Protein AF-0000000087157467 (afdb_homodimer)

Secondary structure (DSSP, 8-state):
---EEEEEEEE--TT-HHHHHHHHHHHHHHHHHH-TTEEEEEEEEESS-TTEEEEEEEESSHHHHHHHHTSHHHHHHHHHTGGGT-EEEEEEEEEP-/---EEEEEEEE--TT-HHHHHHHHHHHHHHHHHH-TTEEEEEEEEESS-TTEEEEEEEESSHHHHHHHHTSHHHHHHHHHTGGGT-EEEEEEEEEP-

pLDDT: mean 98.21, std 1.9, range [83.12, 98.94]

Sequence (194 aa):
MPKLAIIATIDVAPGTRDKVLPLLMAHRTRSLKDEPGTLEFNVLVPRDDAAKLLLHEVYQDEAAFEAHRNAPSIAQFRKESAEFGVKVAGTWCTPAEMPKLAIIATIDVAPGTRDKVLPLLMAHRTRSLKDEPGTLEFNVLVPRDDAAKLLLHEVYQDEAAFEAHRNAPSIAQFRKESAEFGVKVAGTWCTPAE

Structure (mmCIF, N/CA/C/O backbone):
data_AF-0000000087157467-model_v1
#
loop_
_entity.id
_entity.type
_entity.pdbx_description
1 polymer 'ABM domain-containing protein'
#
loop_
_atom_site.group_PDB
_atom_site.id
_atom_site.type_symbol
_atom_site.label_atom_id
_atom_site.label_alt_id
_atom_site.label_comp_id
_atom_site.label_asym_id
_atom_site.label_entity_id
_atom_site.label_seq_id
_atom_site.pdbx_PDB_ins_code
_atom_site.Cartn_x
_atom_site.Cartn_y
_atom_site.Cartn_z
_atom_site.occupancy
_atom_site.B_iso_or_equiv
_atom_site.auth_seq_id
_atom_site.auth_comp_id
_atom_site.auth_asym_id
_atom_site.auth_atom_id
_atom_site.pdbx_PDB_model_num
ATOM 1 N N . MET A 1 1 ? -14.469 5.359 -15.266 1 83.19 1 MET A N 1
ATOM 2 C CA . MET A 1 1 ? -13.008 5.406 -15.32 1 83.19 1 MET A CA 1
ATOM 3 C C . MET A 1 1 ? -12.398 4.512 -14.25 1 83.19 1 MET A C 1
ATOM 5 O O . MET A 1 1 ? -12.992 4.309 -13.188 1 83.19 1 MET A O 1
ATOM 9 N N . PRO A 1 2 ? -11.289 3.904 -14.672 1 94 2 PRO A N 1
ATOM 10 C CA . PRO A 1 2 ? -10.734 2.979 -13.68 1 94 2 PRO A CA 1
ATOM 11 C C . PRO A 1 2 ? -10.227 3.689 -12.43 1 94 2 PRO A C 1
ATOM 13 O O . PRO A 1 2 ? -9.859 4.867 -12.484 1 94 2 PRO A O 1
ATOM 16 N N . LYS A 1 3 ? -10.312 3.053 -11.359 1 98.5 3 LYS A N 1
ATOM 17 C CA . LYS A 1 3 ? -9.758 3.58 -10.117 1 98.5 3 LYS A CA 1
ATOM 18 C C . LYS A 1 3 ? -8.258 3.805 -10.242 1 98.5 3 LYS A C 1
ATOM 20 O O . LYS A 1 3 ? -7.598 3.195 -11.086 1 98.5 3 LYS A O 1
ATOM 25 N N . LEU A 1 4 ? -7.742 4.73 -9.453 1 98.88 4 LEU A N 1
ATOM 26 C CA . LEU A 1 4 ? -6.32 5.008 -9.305 1 98.88 4 LEU A CA 1
ATOM 27 C C . LEU A 1 4 ? -5.844 4.668 -7.895 1 98.88 4 LEU A C 1
ATOM 29 O O . LEU A 1 4 ? -6.473 5.066 -6.91 1 98.88 4 LEU A O 1
ATOM 33 N N . ALA A 1 5 ? -4.84 3.863 -7.805 1 98.88 5 ALA A N 1
ATOM 34 C CA . ALA A 1 5 ? -4.145 3.641 -6.539 1 98.88 5 ALA A CA 1
ATOM 35 C C . ALA A 1 5 ? -2.748 4.254 -6.562 1 98.88 5 ALA A C 1
ATOM 37 O O . ALA A 1 5 ? -2.105 4.309 -7.613 1 98.88 5 ALA A O 1
ATOM 38 N N . ILE A 1 6 ? -2.322 4.715 -5.371 1 98.94 6 ILE A N 1
ATOM 39 C CA . ILE A 1 6 ? -0.979 5.27 -5.234 1 98.94 6 ILE A CA 1
ATOM 40 C C . ILE A 1 6 ? -0.305 4.688 -3.994 1 98.94 6 ILE A C 1
ATOM 42 O O . ILE A 1 6 ? -0.915 4.617 -2.926 1 98.94 6 ILE A O 1
ATOM 46 N N . ILE A 1 7 ? 0.842 4.164 -4.16 1 98.94 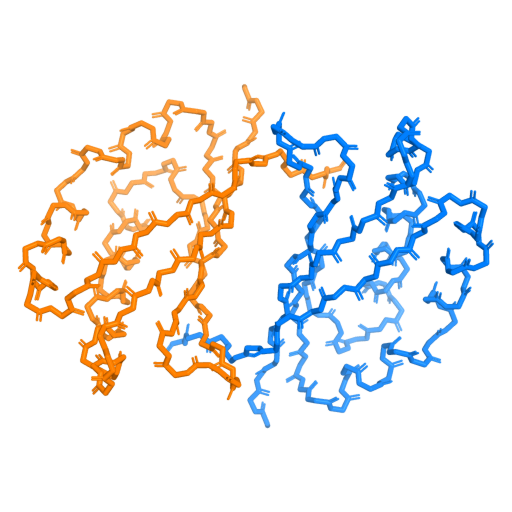7 ILE A N 1
ATOM 47 C CA . ILE A 1 7 ? 1.758 3.957 -3.043 1 98.94 7 ILE A CA 1
ATOM 48 C C . ILE A 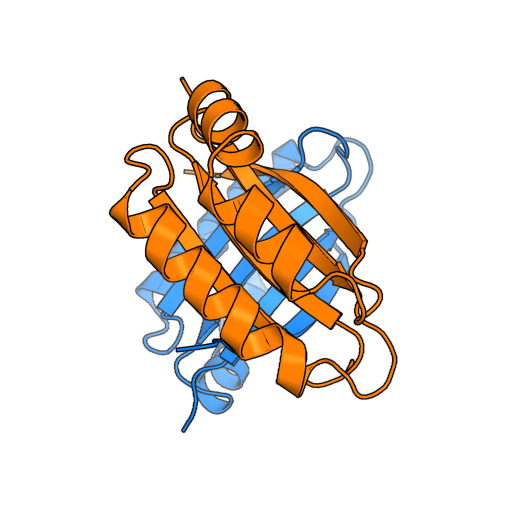1 7 ? 2.729 5.133 -2.947 1 98.94 7 ILE A C 1
ATOM 50 O O . ILE A 1 7 ? 3.506 5.379 -3.871 1 98.94 7 ILE A O 1
ATOM 54 N N . ALA A 1 8 ? 2.678 5.816 -1.844 1 98.88 8 ALA A N 1
ATOM 55 C CA . ALA A 1 8 ? 3.541 6.98 -1.663 1 98.88 8 ALA A CA 1
ATOM 56 C C . ALA A 1 8 ? 4.547 6.746 -0.54 1 98.88 8 ALA A C 1
ATOM 58 O O . ALA A 1 8 ? 4.223 6.125 0.474 1 98.88 8 ALA A O 1
ATOM 59 N N . THR A 1 9 ? 5.703 7.215 -0.79 1 98.81 9 THR A N 1
ATOM 60 C CA . THR A 1 9 ? 6.73 7.324 0.243 1 98.81 9 THR A CA 1
ATOM 61 C C . THR A 1 9 ? 6.895 8.773 0.694 1 98.81 9 THR A C 1
ATOM 63 O O . THR A 1 9 ? 7.062 9.672 -0.134 1 98.81 9 THR A O 1
ATOM 66 N N . ILE A 1 10 ? 6.801 8.961 1.98 1 98.81 10 ILE A N 1
ATOM 67 C CA . ILE A 1 10 ? 7.023 10.25 2.617 1 98.81 10 ILE A CA 1
ATOM 68 C C . ILE A 1 10 ? 8.32 10.211 3.426 1 98.81 10 ILE A C 1
ATOM 70 O O . ILE A 1 10 ? 8.391 9.555 4.465 1 98.81 10 ILE A O 1
ATOM 74 N N . ASP A 1 11 ? 9.281 10.898 2.938 1 98.81 11 ASP A N 1
ATOM 75 C CA . ASP A 1 11 ? 10.516 11.07 3.703 1 98.81 11 ASP A CA 1
ATOM 76 C C . ASP A 1 11 ? 10.391 12.242 4.672 1 98.81 11 ASP A C 1
ATOM 78 O O . ASP A 1 11 ? 9.82 13.281 4.332 1 98.81 11 ASP A O 1
ATOM 82 N N . VAL A 1 12 ? 10.914 12.094 5.812 1 98.75 12 VAL A N 1
ATOM 83 C CA . VAL A 1 12 ? 10.93 13.156 6.809 1 98.75 12 VAL A CA 1
ATOM 84 C C . VAL A 1 12 ? 12.344 13.336 7.355 1 98.75 12 VAL A C 1
ATOM 86 O O . VAL A 1 12 ? 13.18 12.43 7.234 1 98.75 12 VAL A O 1
ATOM 89 N N . ALA A 1 13 ? 12.633 14.445 7.945 1 98.38 13 ALA A N 1
ATOM 90 C CA . ALA A 1 13 ? 13.922 14.68 8.586 1 98.38 13 ALA A CA 1
ATOM 91 C C . ALA A 1 13 ? 14.133 13.742 9.766 1 98.38 13 ALA A C 1
ATOM 93 O O . ALA A 1 13 ? 13.164 13.32 10.414 1 98.38 13 ALA A O 1
ATOM 94 N N . PRO A 1 14 ? 15.453 13.43 9.93 1 96.75 14 PRO A N 1
ATOM 95 C CA . PRO A 1 14 ? 15.727 12.547 11.07 1 96.75 14 PRO A CA 1
ATOM 96 C C . PRO A 1 14 ? 15.109 13.055 12.375 1 96.75 14 PRO A C 1
ATOM 98 O O . PRO A 1 14 ? 15.203 14.242 12.688 1 96.75 14 PRO A O 1
ATOM 101 N N . GLY A 1 15 ? 14.367 12.141 13.023 1 97.62 15 GLY A N 1
ATOM 102 C CA . GLY A 1 15 ? 13.844 12.43 14.344 1 97.62 15 GLY A CA 1
ATOM 103 C C . GLY A 1 15 ? 12.523 13.172 14.32 1 97.62 15 GLY A C 1
ATOM 104 O O . GLY A 1 15 ? 11.984 13.539 15.367 1 97.62 15 GLY A O 1
ATOM 105 N N . THR A 1 16 ? 11.922 13.367 13.172 1 98.31 16 THR A N 1
ATOM 106 C CA . THR A 1 16 ? 10.75 14.227 13.109 1 98.31 16 THR A CA 1
ATOM 107 C C . THR A 1 16 ? 9.5 13.422 12.75 1 98.31 16 THR A C 1
ATOM 109 O O . THR A 1 16 ? 8.391 13.961 12.727 1 98.31 16 THR A O 1
ATOM 112 N N . ARG A 1 17 ? 9.625 12.164 12.578 1 98.44 17 ARG A N 1
ATOM 113 C CA . ARG A 1 17 ? 8.492 11.352 12.133 1 98.44 17 ARG A CA 1
ATOM 114 C C . ARG A 1 17 ? 7.316 11.492 13.094 1 98.44 17 ARG A C 1
ATOM 116 O O . ARG A 1 17 ? 6.168 11.633 12.664 1 98.44 17 ARG A O 1
ATOM 123 N N . ASP A 1 18 ? 7.59 11.484 14.367 1 97.94 18 ASP A N 1
ATOM 124 C CA . ASP A 1 18 ? 6.543 11.516 15.383 1 97.94 18 ASP A CA 1
ATOM 125 C C . ASP A 1 18 ? 5.797 12.852 15.359 1 97.94 18 ASP A C 1
ATOM 127 O O . ASP A 1 18 ? 4.672 12.945 15.852 1 97.94 18 ASP A O 1
ATOM 131 N N . LYS A 1 19 ? 6.418 13.852 14.867 1 98.5 19 LYS A N 1
ATOM 132 C CA . LYS A 1 19 ? 5.781 15.156 14.734 1 98.5 19 LYS A CA 1
ATOM 133 C C . LYS A 1 19 ? 4.953 15.227 13.453 1 98.5 19 LYS A C 1
ATOM 135 O O . LYS A 1 19 ? 3.93 15.914 13.406 1 98.5 19 LYS A O 1
ATOM 140 N N . VAL A 1 20 ? 5.379 14.508 12.484 1 98.81 20 VAL A N 1
ATOM 141 C CA . VAL A 1 20 ? 4.73 14.562 11.18 1 98.81 20 VAL A CA 1
ATOM 142 C C . VAL A 1 20 ? 3.508 13.648 11.164 1 98.81 20 VAL A C 1
ATOM 144 O O . VAL A 1 20 ? 2.492 13.969 10.539 1 98.81 20 VAL A O 1
ATOM 147 N N . LEU A 1 21 ? 3.549 12.57 11.867 1 98.81 21 LEU A N 1
ATOM 148 C CA . LEU A 1 21 ? 2.516 11.547 11.812 1 98.81 21 LEU A CA 1
ATOM 149 C C . LEU A 1 21 ? 1.153 12.125 12.18 1 98.81 21 LEU A C 1
ATOM 151 O O . LEU A 1 21 ? 0.181 11.945 11.438 1 98.81 21 LEU A O 1
ATOM 155 N N . PRO A 1 22 ? 1.011 12.898 13.289 1 98.81 22 PRO A N 1
ATOM 156 C CA . PRO A 1 22 ? -0.313 13.438 13.609 1 98.81 22 PRO A CA 1
ATOM 157 C C . PRO A 1 22 ? -0.816 14.43 12.562 1 98.81 22 PRO A C 1
ATOM 159 O O . PRO A 1 22 ? -2.025 14.531 12.336 1 98.81 22 PRO A O 1
ATOM 162 N N . LEU A 1 23 ? 0.08 15.148 11.914 1 98.88 23 LEU A N 1
ATOM 163 C CA . LEU A 1 23 ? -0.303 16.062 10.852 1 98.88 23 LEU A CA 1
ATOM 164 C C . LEU A 1 23 ? -0.837 15.305 9.641 1 98.88 23 LEU A C 1
ATOM 166 O O . LEU A 1 23 ? -1.834 15.711 9.039 1 98.88 23 LEU A O 1
ATOM 170 N N . LEU A 1 24 ? -0.166 14.242 9.359 1 98.88 24 LEU A N 1
ATOM 171 C CA . LEU A 1 24 ? -0.572 13.398 8.25 1 98.88 24 LEU A CA 1
ATOM 172 C C . LEU A 1 24 ? -1.918 12.734 8.531 1 98.88 24 LEU A C 1
ATOM 174 O O . LEU A 1 24 ? -2.768 12.648 7.641 1 98.88 24 LEU A O 1
ATOM 178 N N . MET A 1 25 ? -2.082 12.32 9.75 1 98.88 25 MET A N 1
ATOM 179 C CA . MET A 1 25 ? -3.348 11.711 10.141 1 98.88 25 MET A CA 1
ATOM 180 C C . MET A 1 25 ? -4.492 12.711 10.055 1 98.88 25 MET A C 1
ATOM 182 O O . MET A 1 25 ? -5.609 12.359 9.68 1 98.88 25 MET A O 1
ATOM 186 N N . ALA A 1 26 ? -4.273 13.93 10.414 1 98.88 26 ALA A N 1
ATOM 187 C CA . ALA A 1 26 ? -5.273 14.977 10.258 1 98.88 26 ALA A CA 1
ATOM 188 C C . ALA A 1 26 ? -5.602 15.219 8.789 1 98.88 26 ALA A C 1
ATOM 190 O O . ALA A 1 26 ? -6.766 15.375 8.422 1 98.88 26 ALA A O 1
ATOM 191 N N . HIS A 1 27 ? -4.594 15.203 7.953 1 98.81 27 HIS A N 1
ATOM 192 C CA . HIS A 1 27 ? -4.773 15.336 6.512 1 98.81 27 HIS A CA 1
ATOM 193 C C . HIS A 1 27 ? -5.613 14.188 5.953 1 98.81 27 HIS A C 1
ATOM 195 O O . HIS A 1 27 ? -6.523 14.414 5.156 1 98.81 27 HIS A O 1
ATOM 201 N N . ARG A 1 28 ? -5.281 13.008 6.371 1 98.81 28 ARG A N 1
ATOM 202 C CA . ARG A 1 28 ? -6.078 11.844 6 1 98.81 28 ARG A CA 1
ATOM 203 C C . ARG A 1 28 ? -7.551 12.055 6.348 1 98.81 28 ARG A C 1
ATOM 205 O O . ARG A 1 28 ? -8.43 11.836 5.512 1 98.81 28 ARG A O 1
ATOM 212 N N . THR A 1 29 ? -7.77 12.43 7.578 1 98.81 29 THR A N 1
ATOM 213 C CA . THR A 1 29 ? -9.133 12.602 8.078 1 98.81 29 THR A CA 1
ATOM 214 C C . THR A 1 29 ? -9.883 13.633 7.238 1 98.81 29 THR A C 1
ATOM 216 O O . THR A 1 29 ? -11.008 13.383 6.793 1 98.81 29 THR A O 1
ATOM 219 N N . ARG A 1 30 ? -9.289 14.75 6.957 1 98.81 30 ARG A N 1
ATOM 220 C CA . ARG A 1 30 ? -9.914 15.789 6.145 1 98.81 30 ARG A CA 1
ATOM 221 C C . ARG A 1 30 ? -10.172 15.289 4.727 1 98.81 30 ARG A C 1
ATOM 223 O O . ARG A 1 30 ? -11.242 15.547 4.16 1 98.81 30 ARG A O 1
ATOM 230 N N . SER A 1 31 ? -9.195 14.641 4.125 1 98.81 31 SER A N 1
ATOM 231 C CA . SER A 1 31 ? -9.297 14.164 2.75 1 98.81 31 SER A CA 1
ATOM 232 C C . SER A 1 31 ? -10.461 13.188 2.59 1 98.81 31 SER A C 1
ATOM 234 O O . SER A 1 31 ? -11.266 13.32 1.668 1 98.81 31 SER A O 1
ATOM 236 N N . LEU A 1 32 ? -10.586 12.266 3.533 1 98.62 32 LEU A N 1
ATOM 237 C CA . LEU A 1 32 ? -11.648 11.266 3.457 1 98.62 32 LEU A CA 1
ATOM 238 C C . LEU A 1 32 ? -13.016 11.906 3.701 1 98.62 32 LEU A C 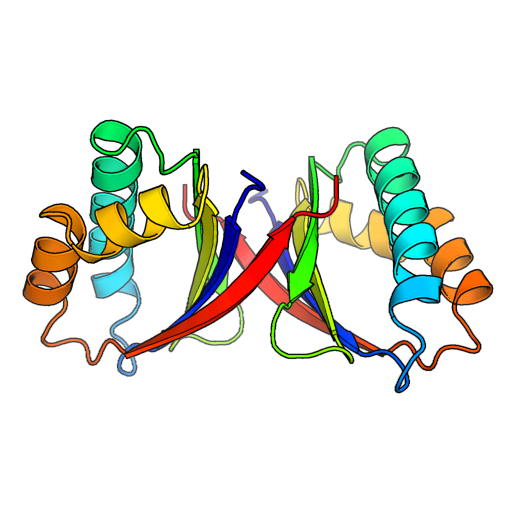1
ATOM 240 O O . LEU A 1 32 ? -14.016 11.484 3.125 1 98.62 32 LEU A O 1
ATOM 244 N N . LYS A 1 33 ? -13.023 12.898 4.512 1 98.56 33 LYS A N 1
ATOM 245 C CA . LYS A 1 33 ? -14.273 13.57 4.867 1 98.56 33 LYS A CA 1
ATOM 246 C C . LYS A 1 33 ? -14.734 14.508 3.756 1 98.56 33 LYS A C 1
ATOM 248 O O . LYS A 1 33 ? -15.914 14.531 3.4 1 98.56 33 LYS A O 1
ATOM 253 N N . ASP A 1 34 ? -13.859 15.211 3.164 1 98.44 34 ASP A N 1
ATOM 254 C CA . ASP A 1 34 ? -14.234 16.375 2.354 1 98.44 34 ASP A CA 1
ATOM 255 C C . ASP A 1 34 ? -14.07 16.078 0.865 1 98.44 34 ASP A C 1
ATOM 257 O O . ASP A 1 34 ? -14.539 16.844 0.02 1 98.44 34 ASP A O 1
ATOM 261 N N . GLU A 1 35 ? -13.422 14.961 0.537 1 98.62 35 GLU A N 1
ATOM 262 C CA . GLU A 1 35 ? -13.148 14.609 -0.854 1 98.62 35 GLU A CA 1
ATOM 263 C C . GLU A 1 35 ? -13.82 13.289 -1.229 1 98.62 35 GLU A C 1
ATOM 265 O O . GLU A 1 35 ? -13.242 12.219 -1.04 1 98.62 35 GLU A O 1
ATOM 270 N N . PRO A 1 36 ? -14.938 13.367 -1.893 1 97.88 36 PRO A N 1
ATOM 271 C CA . PRO A 1 36 ? -15.703 12.148 -2.16 1 97.88 36 PRO A CA 1
ATOM 272 C C . PRO A 1 36 ? -14.945 11.164 -3.053 1 97.88 36 PRO A C 1
ATOM 274 O O . PRO A 1 36 ? -15.188 9.953 -2.988 1 97.88 36 PRO A O 1
ATOM 277 N N . GLY A 1 37 ? -14.016 11.68 -3.877 1 98.5 37 GLY A N 1
ATOM 278 C CA . GLY A 1 37 ? -13.266 10.82 -4.777 1 98.5 37 GLY A CA 1
ATOM 279 C C . GLY A 1 37 ? -12.086 10.141 -4.113 1 98.5 37 GLY A C 1
ATOM 280 O O . GLY A 1 37 ? -11.422 9.305 -4.723 1 98.5 37 GLY A O 1
ATOM 281 N N . THR A 1 38 ? -11.711 10.547 -2.902 1 98.81 38 THR A N 1
ATOM 282 C CA . THR A 1 38 ? -10.727 9.836 -2.094 1 98.81 38 THR A CA 1
ATOM 283 C C . THR A 1 38 ? -11.375 8.656 -1.378 1 98.81 38 THR A C 1
ATOM 285 O O . THR A 1 38 ? -12.102 8.836 -0.402 1 98.81 38 THR A O 1
ATOM 288 N N . LEU A 1 39 ? -11.102 7.48 -1.795 1 98.69 39 LEU A N 1
ATOM 289 C CA . LEU A 1 39 ? -11.812 6.293 -1.341 1 98.69 39 LEU A CA 1
ATOM 290 C C . LEU A 1 39 ? -11.078 5.633 -0.177 1 98.69 39 LEU A C 1
ATOM 292 O O . LEU A 1 39 ? -11.719 5.137 0.758 1 98.69 39 LEU A O 1
ATOM 296 N N . GLU A 1 40 ? -9.797 5.578 -0.284 1 98.75 40 GLU A N 1
ATOM 297 C CA . GLU A 1 40 ? -8.945 5.031 0.767 1 98.75 40 GLU A CA 1
ATOM 298 C C . GLU A 1 40 ? -7.711 5.902 0.986 1 98.75 40 GLU A C 1
ATOM 300 O O . GLU A 1 40 ? -7.18 6.484 0.039 1 98.75 40 GLU A O 1
ATOM 305 N N . PHE A 1 41 ? -7.301 5.961 2.156 1 98.88 41 PHE A N 1
ATOM 306 C CA . PHE A 1 41 ? -6.113 6.691 2.582 1 98.88 41 PHE A CA 1
ATOM 307 C C . PHE A 1 41 ? -5.492 6.043 3.812 1 98.88 41 PHE A C 1
ATOM 309 O O . PHE A 1 41 ? -5.801 6.422 4.945 1 98.88 41 PHE A O 1
ATOM 316 N N . ASN A 1 42 ? -4.629 5.082 3.621 1 98.88 42 ASN A N 1
ATOM 317 C CA . ASN A 1 42 ? -4.008 4.32 4.699 1 98.88 42 ASN A CA 1
ATOM 318 C C . ASN A 1 42 ? -2.604 4.832 5.008 1 98.88 42 ASN A C 1
ATOM 320 O O . ASN A 1 42 ? -1.756 4.906 4.117 1 98.88 42 ASN A O 1
ATOM 324 N N . VAL A 1 43 ? -2.408 5.23 6.23 1 98.94 43 VAL A N 1
ATOM 325 C CA . VAL A 1 43 ? -1.097 5.668 6.699 1 98.94 43 VAL A CA 1
ATOM 326 C C . VAL A 1 43 ? -0.377 4.504 7.375 1 98.94 43 VAL A C 1
ATOM 328 O O . VAL A 1 43 ? -0.933 3.855 8.266 1 98.94 43 VAL A O 1
ATOM 331 N N . LEU A 1 44 ? 0.841 4.234 6.898 1 98.94 44 LEU A N 1
ATOM 332 C CA . LEU A 1 44 ? 1.646 3.109 7.363 1 98.94 44 LEU A CA 1
ATOM 333 C C . LEU A 1 44 ? 2.975 3.59 7.934 1 98.94 44 LEU A C 1
ATOM 335 O O . LEU A 1 44 ? 3.645 4.434 7.332 1 98.94 44 LEU A O 1
ATOM 339 N N . VAL A 1 45 ? 3.355 3.047 9.078 1 98.81 45 VAL A N 1
ATOM 340 C CA . VAL A 1 45 ? 4.59 3.414 9.766 1 98.81 45 VAL A CA 1
ATOM 341 C C . VAL A 1 45 ? 5.621 2.299 9.609 1 98.81 45 VAL A C 1
ATOM 343 O O . VAL A 1 45 ? 5.539 1.272 10.289 1 98.81 45 VAL A O 1
ATOM 346 N N . PRO A 1 46 ? 6.672 2.514 8.727 1 98.81 46 PRO A N 1
ATOM 347 C CA . PRO A 1 46 ? 7.715 1.49 8.594 1 98.81 46 PRO A CA 1
ATOM 348 C C . PRO A 1 46 ? 8.43 1.196 9.914 1 98.81 46 PRO A C 1
ATOM 350 O O . PRO A 1 46 ? 8.797 2.123 10.641 1 98.81 46 PRO A O 1
ATOM 353 N N . ARG A 1 47 ? 8.617 -0.071 10.133 1 98.19 47 ARG A N 1
ATOM 354 C CA . ARG A 1 47 ? 9.188 -0.479 11.414 1 98.19 47 ARG A CA 1
ATOM 355 C C . ARG A 1 47 ? 10.703 -0.36 11.398 1 98.19 47 ARG A C 1
ATOM 357 O O . ARG A 1 47 ? 11.328 -0.162 12.445 1 98.19 47 ARG A O 1
ATOM 364 N N . ASP A 1 48 ? 11.289 -0.367 10.195 1 97.31 48 ASP A N 1
ATOM 365 C CA . ASP A 1 48 ? 12.75 -0.463 10.141 1 97.31 48 ASP A CA 1
ATOM 366 C C . ASP A 1 48 ? 13.359 0.812 9.57 1 97.31 48 ASP A C 1
ATOM 368 O O . ASP A 1 48 ? 14.539 0.832 9.211 1 97.31 48 ASP A O 1
ATOM 372 N N . ASP A 1 49 ? 12.594 1.82 9.297 1 97.69 49 ASP A N 1
ATOM 373 C CA . ASP A 1 49 ? 13.078 3.096 8.773 1 97.69 49 ASP A CA 1
ATOM 374 C C . ASP A 1 49 ? 12.352 4.27 9.43 1 97.69 49 ASP A C 1
ATOM 376 O O . ASP A 1 49 ? 11.203 4.566 9.086 1 97.69 49 ASP A O 1
ATOM 380 N N . ALA A 1 50 ? 12.984 4.949 10.25 1 97.31 50 ALA A N 1
ATOM 381 C CA . ALA A 1 50 ? 12.375 5.996 11.062 1 97.31 50 ALA A CA 1
ATOM 382 C C . ALA A 1 50 ? 12.273 7.305 10.289 1 97.31 50 ALA A C 1
ATOM 384 O O . ALA A 1 50 ? 11.688 8.281 10.781 1 97.31 50 ALA A O 1
ATOM 385 N N . ALA A 1 51 ? 12.805 7.301 9.094 1 98.12 51 ALA A N 1
ATOM 386 C CA . ALA A 1 51 ? 12.789 8.531 8.305 1 98.12 51 ALA A CA 1
ATOM 387 C C . ALA A 1 51 ? 11.695 8.492 7.242 1 98.12 51 ALA A C 1
ATOM 389 O O . ALA A 1 51 ? 11.68 9.32 6.328 1 98.12 51 ALA A O 1
ATOM 390 N N . LYS A 1 52 ? 10.789 7.504 7.402 1 98.69 52 LYS A N 1
ATOM 391 C CA . LYS A 1 52 ? 9.789 7.352 6.348 1 98.69 52 LYS A CA 1
ATOM 392 C C . LYS A 1 52 ? 8.398 7.105 6.93 1 98.69 52 LYS A C 1
ATOM 394 O O . LYS A 1 52 ? 8.273 6.539 8.016 1 98.69 52 LYS A O 1
ATOM 399 N N . LEU A 1 53 ? 7.395 7.527 6.273 1 98.88 53 LEU A N 1
ATOM 400 C CA . LEU A 1 53 ? 6.016 7.051 6.281 1 98.88 53 LEU A CA 1
ATOM 401 C C . LEU A 1 53 ? 5.602 6.562 4.895 1 98.88 53 LEU A C 1
ATOM 403 O O . LEU A 1 53 ? 6.199 6.953 3.891 1 98.88 53 LEU A O 1
ATOM 407 N N . LEU A 1 54 ? 4.656 5.684 4.852 1 98.94 54 LEU A N 1
ATOM 408 C CA . LEU A 1 54 ? 4.102 5.219 3.584 1 98.94 54 LEU A CA 1
ATOM 409 C C . LEU A 1 54 ? 2.59 5.434 3.541 1 98.94 54 LEU A C 1
ATOM 411 O O . LEU A 1 54 ? 1.931 5.438 4.582 1 98.94 54 LEU A O 1
ATOM 415 N N . LEU A 1 55 ? 2.117 5.602 2.324 1 98.94 55 LEU A N 1
ATOM 416 C CA . LEU A 1 55 ? 0.681 5.707 2.094 1 98.94 55 LEU A CA 1
ATOM 417 C C . LEU A 1 55 ? 0.224 4.691 1.051 1 98.94 55 LEU A C 1
ATOM 419 O O . LEU A 1 55 ? 0.907 4.477 0.046 1 98.94 55 LEU A O 1
ATOM 423 N N . HIS A 1 56 ? -0.872 4.055 1.31 1 98.94 56 HIS A N 1
ATOM 424 C CA . HIS A 1 56 ? -1.717 3.42 0.306 1 98.94 56 HIS A CA 1
ATOM 425 C C . HIS A 1 56 ? -3.008 4.203 0.096 1 98.94 56 HIS A C 1
ATOM 427 O O . HIS A 1 56 ? -3.838 4.297 1.003 1 98.94 56 HIS A O 1
ATOM 433 N N . GLU A 1 57 ? -3.135 4.75 -1.096 1 98.94 57 GLU A N 1
ATOM 434 C CA . GLU A 1 57 ? -4.27 5.605 -1.431 1 98.94 57 GLU A CA 1
ATOM 435 C C . GLU A 1 57 ? -5.039 5.055 -2.629 1 98.94 57 GLU A C 1
ATOM 437 O O . GLU A 1 57 ? -4.441 4.52 -3.564 1 98.94 57 GLU A O 1
ATOM 442 N N . VAL A 1 58 ? -6.379 5.219 -2.588 1 98.88 58 VAL A N 1
ATOM 443 C CA . VAL A 1 58 ? -7.219 4.867 -3.732 1 98.88 58 VAL A CA 1
ATOM 444 C C . VAL A 1 58 ? -8.18 6.012 -4.035 1 98.88 58 VAL A C 1
ATOM 446 O O . VAL A 1 58 ? -8.836 6.539 -3.133 1 98.88 58 VAL A O 1
ATOM 449 N N . TYR A 1 59 ? -8.219 6.328 -5.266 1 98.88 59 TYR A N 1
ATOM 450 C CA . TYR A 1 59 ? -9.094 7.379 -5.777 1 98.88 59 TYR A CA 1
ATOM 451 C C . TYR A 1 59 ? -10.078 6.816 -6.797 1 98.88 59 TYR A C 1
ATOM 453 O O . TYR A 1 59 ? -9.773 5.844 -7.492 1 98.88 59 TYR A O 1
ATOM 461 N N . GLN A 1 60 ? -11.172 7.473 -6.891 1 98.69 60 GLN A N 1
ATOM 462 C CA . GLN A 1 60 ? -12.227 7.062 -7.816 1 98.69 60 GLN A CA 1
ATOM 463 C C . GLN A 1 60 ? -11.711 7.027 -9.25 1 98.69 60 GLN A C 1
ATOM 465 O O . GLN A 1 60 ? -12.117 6.172 -10.039 1 98.69 60 GLN A O 1
ATOM 470 N N . ASP A 1 61 ? -10.992 7.988 -9.594 1 98.44 61 ASP A N 1
ATOM 471 C CA . ASP A 1 61 ? -10.367 8.102 -10.906 1 98.44 61 ASP A CA 1
ATOM 472 C C . ASP A 1 61 ? -9.281 9.172 -10.898 1 98.44 61 ASP A C 1
ATOM 474 O O . ASP A 1 61 ? -8.93 9.711 -9.852 1 98.44 61 ASP A O 1
ATOM 478 N N . GLU A 1 62 ? -8.664 9.43 -12.047 1 97.81 62 GLU A N 1
ATOM 479 C CA . GLU A 1 62 ? -7.574 10.398 -12.156 1 97.81 62 GLU A CA 1
ATOM 480 C C . GLU A 1 62 ? -8.062 11.805 -11.82 1 97.81 62 GLU A C 1
ATOM 482 O O . GLU A 1 62 ? -7.316 12.609 -11.258 1 97.81 62 GLU A O 1
ATOM 487 N N . ALA A 1 63 ? -9.266 12.125 -12.18 1 98.19 63 ALA A N 1
ATOM 488 C CA . ALA A 1 63 ? -9.828 13.445 -11.875 1 98.19 63 ALA A CA 1
ATOM 489 C C . ALA A 1 63 ? -9.953 13.656 -10.367 1 98.19 63 ALA A C 1
ATOM 491 O O . ALA A 1 63 ? -9.711 14.75 -9.867 1 98.19 63 ALA A O 1
ATOM 492 N N . ALA A 1 64 ? -10.336 12.617 -9.695 1 98.69 64 ALA A N 1
ATOM 493 C CA . ALA A 1 64 ? -10.438 12.688 -8.242 1 98.69 64 ALA A CA 1
ATOM 494 C C . ALA A 1 64 ? -9.07 12.969 -7.613 1 98.69 64 ALA A C 1
ATOM 496 O O . ALA A 1 64 ? -8.969 13.727 -6.648 1 98.69 64 ALA A O 1
ATOM 497 N N . PHE A 1 65 ? -8.07 12.367 -8.141 1 98.56 65 PHE A N 1
ATOM 498 C CA . PHE A 1 65 ? -6.73 12.617 -7.617 1 98.56 65 PHE A CA 1
ATOM 499 C C . PHE A 1 65 ? -6.293 14.047 -7.914 1 98.56 65 PHE A C 1
ATOM 501 O O . PHE A 1 65 ? -5.664 14.695 -7.074 1 98.56 65 PHE A O 1
ATOM 508 N N . GLU A 1 66 ? -6.574 14.508 -9.07 1 98.06 66 GLU A N 1
ATOM 509 C CA . GLU A 1 66 ? -6.277 15.898 -9.391 1 98.06 66 GLU A CA 1
ATOM 510 C C . GLU A 1 66 ? -6.953 16.844 -8.398 1 98.06 66 GLU A C 1
ATOM 512 O O . GLU A 1 66 ? -6.34 17.812 -7.934 1 98.06 66 GLU A O 1
ATOM 517 N N . ALA A 1 67 ? -8.164 16.578 -8.094 1 98.38 67 ALA A N 1
ATOM 518 C CA . ALA A 1 67 ? -8.875 17.375 -7.09 1 98.38 67 ALA A CA 1
ATOM 519 C C . ALA A 1 67 ? -8.164 17.312 -5.742 1 98.38 67 ALA A C 1
ATOM 521 O O . ALA A 1 67 ? -8.016 18.328 -5.062 1 98.38 67 ALA A O 1
ATOM 522 N N . HIS A 1 68 ? -7.738 16.125 -5.363 1 98.69 68 HIS A N 1
ATOM 523 C CA . HIS A 1 68 ? -7.023 15.922 -4.109 1 98.69 68 HIS A CA 1
ATOM 524 C C . HIS A 1 68 ? -5.75 16.766 -4.055 1 98.69 68 HIS A C 1
ATOM 526 O O . HIS A 1 68 ? -5.48 17.422 -3.049 1 98.69 68 HIS A O 1
ATOM 532 N N . ARG A 1 69 ? -4.996 16.781 -5.094 1 97.31 69 ARG A N 1
ATOM 533 C CA . ARG A 1 69 ? -3.707 17.469 -5.141 1 97.31 69 ARG A CA 1
ATOM 534 C C . ARG A 1 69 ? -3.883 18.984 -5.016 1 97.31 69 ARG A C 1
ATOM 536 O O . ARG A 1 69 ? -2.924 19.703 -4.73 1 97.31 69 ARG A O 1
ATOM 543 N N . ASN A 1 70 ? -5.125 19.391 -5.246 1 97.56 70 ASN A N 1
ATOM 544 C CA . ASN A 1 70 ? -5.402 20.828 -5.223 1 97.56 70 ASN A CA 1
ATOM 545 C C . ASN A 1 70 ? -6.336 21.203 -4.074 1 97.56 70 ASN A C 1
ATOM 547 O O . ASN A 1 70 ? -6.809 22.328 -3.994 1 97.56 70 ASN A O 1
ATOM 551 N N . ALA A 1 71 ? -6.605 20.359 -3.268 1 98.38 71 ALA A N 1
ATOM 552 C CA . ALA A 1 71 ? -7.562 20.562 -2.182 1 98.38 71 ALA A CA 1
ATOM 553 C C . ALA A 1 71 ? -6.926 21.344 -1.035 1 98.38 71 ALA A C 1
ATOM 555 O O . ALA A 1 71 ? -5.699 21.344 -0.881 1 98.38 71 ALA A O 1
ATOM 556 N N . PRO A 1 72 ? -7.734 21.969 -0.195 1 98.19 72 PRO A N 1
ATOM 557 C CA . PRO A 1 72 ? -7.211 22.734 0.942 1 98.19 72 PRO A CA 1
ATOM 558 C C . PRO A 1 72 ? -6.441 21.859 1.934 1 98.19 72 PRO A C 1
ATOM 560 O O . PRO A 1 72 ? -5.473 22.312 2.541 1 98.19 72 PRO A O 1
ATOM 563 N N . SER A 1 73 ? -6.824 20.625 2.059 1 98.62 73 SER A N 1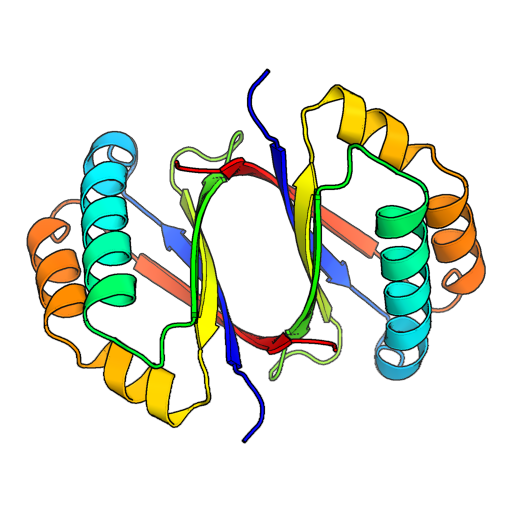
ATOM 564 C CA . SER A 1 73 ? -6.227 19.766 3.084 1 98.62 73 SER A CA 1
ATOM 565 C C . SER A 1 73 ? -4.746 19.531 2.809 1 98.62 73 SER A C 1
ATOM 567 O O . SER A 1 73 ? -3.926 19.562 3.729 1 98.62 73 SER A O 1
ATOM 569 N N . ILE A 1 74 ? -4.398 19.266 1.595 1 98.56 74 ILE A N 1
ATOM 570 C CA . ILE A 1 74 ? -2.994 19 1.309 1 98.56 74 ILE A CA 1
ATOM 571 C C . ILE A 1 74 ? -2.182 20.281 1.458 1 98.56 74 ILE A C 1
ATOM 573 O O . ILE A 1 74 ? -1.032 20.25 1.905 1 98.56 74 ILE A O 1
ATOM 577 N N . ALA A 1 75 ? -2.725 21.375 1.069 1 98.31 75 ALA A N 1
ATOM 578 C CA . ALA A 1 75 ? -2.059 22.656 1.293 1 98.31 75 ALA A CA 1
ATOM 579 C C . ALA A 1 75 ? -1.798 22.891 2.779 1 98.31 75 ALA A C 1
ATOM 581 O O . ALA A 1 75 ? -0.711 23.328 3.164 1 98.31 75 ALA A O 1
ATOM 582 N N . GLN A 1 76 ? -2.768 22.609 3.574 1 98.62 76 GLN A N 1
ATOM 583 C CA . GLN A 1 76 ? -2.627 22.734 5.02 1 98.62 76 GLN A CA 1
ATOM 584 C C . GLN A 1 76 ? -1.546 21.797 5.555 1 98.62 76 GLN A C 1
ATOM 586 O O . GLN A 1 76 ? -0.721 22.188 6.379 1 98.62 76 GLN A O 1
ATOM 591 N N . PHE A 1 77 ? -1.492 20.578 5.121 1 98.88 77 PHE A N 1
ATOM 592 C CA . PHE A 1 77 ? -0.481 19.609 5.539 1 98.88 77 PHE A CA 1
ATOM 593 C C . PHE A 1 77 ? 0.917 20.109 5.191 1 98.88 77 PHE A C 1
ATOM 595 O O . PHE A 1 77 ? 1.834 20.016 6.012 1 98.88 77 PHE A O 1
ATOM 602 N N . ARG A 1 78 ? 1.014 20.578 3.93 1 98.38 78 ARG A N 1
ATOM 603 C CA . ARG A 1 78 ? 2.305 21.109 3.492 1 98.38 78 ARG A CA 1
ATOM 604 C C . ARG A 1 78 ? 2.764 22.25 4.383 1 98.38 78 ARG A C 1
ATOM 606 O O . ARG A 1 78 ? 3.93 22.312 4.777 1 98.38 78 ARG A O 1
ATOM 613 N N . LYS A 1 79 ? 1.873 23.109 4.715 1 98.62 79 LYS A N 1
ATOM 614 C CA . LYS A 1 79 ? 2.193 24.234 5.578 1 98.62 79 LYS A CA 1
ATOM 615 C C . LYS A 1 79 ? 2.588 23.781 6.977 1 98.62 79 LYS A C 1
ATOM 617 O O . LYS A 1 79 ? 3.611 24.203 7.516 1 98.62 79 LYS A O 1
ATOM 622 N N . GLU A 1 80 ? 1.831 22.906 7.566 1 98.62 80 GLU A N 1
ATOM 623 C CA . GLU A 1 80 ? 2.033 22.438 8.93 1 98.62 80 GLU A CA 1
ATOM 624 C C . GLU A 1 80 ? 3.324 21.641 9.047 1 98.62 80 GLU A C 1
ATOM 626 O O . GLU A 1 80 ? 3.963 21.625 10.102 1 98.62 80 GLU A O 1
ATOM 631 N N . SER A 1 81 ? 3.719 21.016 7.953 1 98.69 81 SER A N 1
ATOM 632 C CA . SER A 1 81 ? 4.859 20.109 8.016 1 98.69 81 SER A CA 1
ATOM 633 C C . SER A 1 81 ? 6.105 20.734 7.402 1 98.69 81 SER A C 1
ATOM 635 O O . SER A 1 81 ? 7.129 20.062 7.25 1 98.69 81 SER A O 1
ATOM 637 N N . ALA A 1 82 ? 6.086 21.969 7.074 1 98 82 ALA A N 1
ATOM 638 C CA . ALA A 1 82 ? 7.098 22.641 6.273 1 98 82 ALA A CA 1
ATOM 639 C C . ALA A 1 82 ? 8.477 22.562 6.926 1 98 82 ALA A C 1
ATOM 641 O O . ALA A 1 82 ? 9.492 22.5 6.238 1 98 82 ALA A O 1
ATOM 642 N N . GLU A 1 83 ? 8.594 22.438 8.156 1 98.06 83 GLU A N 1
ATOM 643 C CA . GLU A 1 83 ? 9.883 22.484 8.852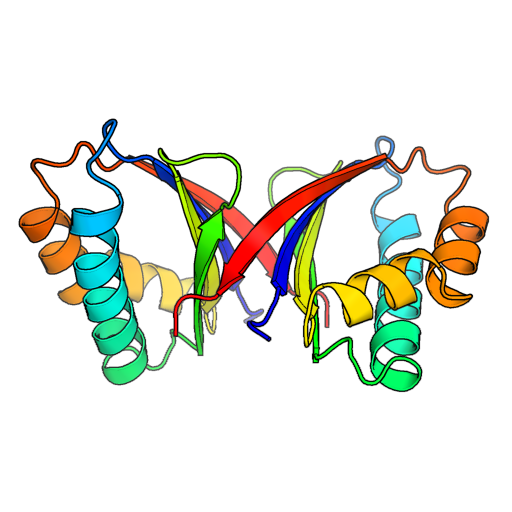 1 98.06 83 GLU A CA 1
ATOM 644 C C . GLU A 1 83 ? 10.453 21.094 9.047 1 98.06 83 GLU A C 1
ATOM 646 O O . GLU A 1 83 ? 11.57 20.938 9.547 1 98.06 83 GLU A O 1
ATOM 651 N N . PHE A 1 84 ? 9.727 20.078 8.602 1 98.62 84 PHE A N 1
ATOM 652 C CA . PHE A 1 84 ? 10.125 18.734 8.953 1 98.62 84 PHE A CA 1
ATOM 653 C C . PHE A 1 84 ? 10.75 18.016 7.762 1 98.62 84 PHE A C 1
ATOM 655 O O . PHE A 1 84 ? 10.898 16.797 7.773 1 98.62 84 PHE A O 1
ATOM 662 N N . GLY A 1 85 ? 11.008 18.75 6.672 1 97.88 85 GLY A N 1
ATOM 663 C CA . GLY A 1 85 ? 11.75 18.188 5.559 1 97.88 85 GLY A CA 1
ATOM 664 C C . GLY A 1 85 ? 10.969 17.141 4.793 1 97.88 85 GLY A C 1
ATOM 665 O O . GLY A 1 85 ? 11.547 16.156 4.324 1 97.88 85 GLY A O 1
ATOM 666 N N . VAL A 1 86 ? 9.719 17.328 4.66 1 98.5 86 VAL A N 1
ATOM 667 C CA . VAL A 1 86 ? 8.844 16.344 4.039 1 98.5 86 VAL A CA 1
ATOM 668 C C . VAL A 1 86 ? 9.07 16.328 2.527 1 98.5 86 VAL A C 1
ATOM 670 O O . VAL A 1 86 ? 9.047 17.375 1.876 1 98.5 86 VAL A O 1
ATOM 673 N N . LYS A 1 87 ? 9.375 15.172 2.033 1 98.44 87 LYS A N 1
ATOM 674 C CA . LYS A 1 87 ? 9.422 14.883 0.604 1 98.44 87 LYS A CA 1
ATOM 675 C C . LYS A 1 87 ? 8.539 13.688 0.258 1 98.44 87 LYS A C 1
ATOM 677 O O . LYS A 1 87 ? 8.5 12.703 0.999 1 98.44 87 LYS A O 1
ATOM 682 N N . VAL A 1 88 ? 7.824 13.789 -0.836 1 98.31 88 VAL A N 1
ATOM 683 C CA . VAL A 1 88 ? 6.863 12.758 -1.189 1 98.31 88 VAL A CA 1
ATOM 684 C C . VAL A 1 88 ? 7.172 12.219 -2.584 1 98.31 88 VAL A C 1
ATOM 686 O O . VAL A 1 88 ? 7.453 12.984 -3.506 1 98.31 88 VAL A O 1
ATOM 689 N N . ALA A 1 89 ? 7.172 10.992 -2.732 1 98.19 89 ALA A N 1
ATOM 690 C CA . ALA A 1 89 ? 7.246 10.305 -4.016 1 98.19 89 ALA A CA 1
ATOM 691 C C . ALA A 1 89 ? 6.141 9.258 -4.148 1 98.19 89 ALA A C 1
ATOM 693 O O . ALA A 1 89 ? 5.836 8.547 -3.188 1 98.19 89 ALA A O 1
ATOM 694 N N . GLY A 1 90 ? 5.516 9.18 -5.289 1 98.44 90 GLY A N 1
ATOM 695 C CA . GLY A 1 90 ? 4.402 8.266 -5.465 1 98.44 90 GLY A CA 1
ATOM 696 C C . GLY A 1 90 ? 4.578 7.328 -6.648 1 98.44 90 GLY A C 1
ATOM 697 O O . GLY A 1 90 ? 5.16 7.711 -7.664 1 98.44 90 GLY A O 1
ATOM 698 N N . THR A 1 91 ? 4.113 6.141 -6.531 1 98.81 91 THR A N 1
ATOM 699 C CA . THR A 1 91 ? 3.932 5.195 -7.625 1 98.81 91 THR A CA 1
ATOM 700 C C . THR A 1 91 ? 2.457 5.086 -8.008 1 98.81 91 THR A C 1
ATOM 702 O O . THR A 1 91 ? 1.629 4.672 -7.195 1 98.81 91 THR A O 1
ATOM 705 N N . TRP A 1 92 ? 2.18 5.492 -9.242 1 98.69 92 TRP A N 1
ATOM 706 C CA . TRP A 1 92 ? 0.81 5.438 -9.742 1 98.69 92 TRP A CA 1
ATOM 707 C C . TRP A 1 92 ? 0.465 4.035 -10.234 1 98.69 92 TRP A C 1
ATOM 709 O O . TRP A 1 92 ? 1.188 3.465 -11.055 1 98.69 92 TRP A O 1
ATOM 719 N N . CYS A 1 93 ? -0.643 3.549 -9.734 1 98.88 93 CYS A N 1
ATOM 720 C CA . CYS A 1 93 ? -1.003 2.168 -10.039 1 98.88 93 CYS A CA 1
ATOM 721 C C . CYS A 1 93 ? -2.473 2.061 -10.422 1 98.88 93 CYS A C 1
ATOM 723 O O . CYS A 1 93 ? -3.268 2.949 -10.117 1 98.88 93 CYS A O 1
ATOM 725 N N . THR A 1 94 ? -2.803 1.002 -11.07 1 98.56 94 THR A N 1
ATOM 726 C CA . THR A 1 94 ? -4.172 0.531 -11.25 1 98.56 94 THR A CA 1
ATOM 727 C C . THR A 1 94 ? -4.465 -0.646 -10.32 1 98.56 94 THR A C 1
ATOM 729 O O . THR A 1 94 ? -3.732 -1.639 -10.32 1 98.56 94 THR A O 1
ATOM 732 N N . PRO A 1 95 ? -5.469 -0.492 -9.422 1 98.62 95 PRO A N 1
ATOM 733 C CA . PRO A 1 95 ? -5.824 -1.677 -8.633 1 98.62 95 PRO A CA 1
ATOM 734 C C . PRO A 1 95 ? -6.242 -2.857 -9.508 1 98.62 95 PRO A C 1
ATOM 736 O O . PRO A 1 95 ? -7.023 -2.689 -10.445 1 98.62 95 PRO A O 1
ATOM 739 N N . ALA A 1 96 ? -5.672 -4.039 -9.125 1 97.56 96 ALA A N 1
ATOM 740 C CA . ALA A 1 96 ? -6.094 -5.246 -9.836 1 97.56 96 ALA A CA 1
ATOM 741 C C . ALA A 1 96 ? -7.398 -5.793 -9.258 1 97.56 96 ALA A C 1
ATOM 743 O O . ALA A 1 96 ? -7.504 -6.004 -8.047 1 97.56 96 ALA A O 1
ATOM 744 N N . GLU A 1 97 ? -8.523 -5.844 -9.984 1 89.38 97 GLU A N 1
ATOM 745 C CA . GLU A 1 97 ? -9.82 -6.258 -9.453 1 89.38 97 GLU A CA 1
ATOM 746 C C . GLU A 1 97 ? -10.297 -7.555 -10.102 1 89.38 97 GLU A C 1
ATOM 748 O O . GLU A 1 97 ? -9.961 -7.836 -11.25 1 89.38 97 GLU A O 1
ATOM 753 N N . MET B 1 1 ? -2.734 -7.887 19.797 1 83.12 1 MET B N 1
ATOM 754 C CA . MET B 1 1 ? -1.501 -7.527 19.094 1 83.12 1 MET B CA 1
ATOM 755 C C . MET B 1 1 ? -1.787 -6.586 17.938 1 83.12 1 MET B C 1
ATOM 757 O O . MET B 1 1 ? -2.859 -6.648 17.328 1 83.12 1 MET B O 1
ATOM 761 N N . PRO B 1 2 ? -0.855 -5.656 17.797 1 94.06 2 PRO B N 1
ATOM 762 C CA . PRO B 1 2 ? -1.154 -4.691 16.734 1 94.06 2 PRO B CA 1
ATOM 763 C C . PRO B 1 2 ? -1.168 -5.324 15.344 1 94.06 2 PRO B C 1
ATOM 765 O O . PRO B 1 2 ? -0.511 -6.344 15.125 1 94.06 2 PRO B O 1
ATOM 768 N N . LYS B 1 3 ? -1.954 -4.816 14.523 1 98.5 3 LYS B N 1
ATOM 769 C CA . LYS B 1 3 ? -1.975 -5.262 13.133 1 98.5 3 LYS B CA 1
ATOM 770 C C . LYS B 1 3 ? -0.618 -5.047 12.469 1 98.5 3 LYS B C 1
ATOM 772 O O . LYS B 1 3 ? 0.177 -4.219 12.922 1 98.5 3 LYS B O 1
ATOM 777 N N . LEU B 1 4 ? -0.329 -5.852 11.461 1 98.88 4 LEU B N 1
ATOM 778 C CA . LEU B 1 4 ? 0.838 -5.727 10.594 1 98.88 4 LEU B CA 1
ATOM 779 C C . LEU B 1 4 ? 0.424 -5.375 9.172 1 98.88 4 LEU B C 1
ATOM 781 O O . LEU B 1 4 ? -0.469 -6.008 8.602 1 98.88 4 LEU B O 1
ATOM 785 N N . ALA B 1 5 ? 0.971 -4.344 8.656 1 98.88 5 ALA B N 1
ATOM 786 C CA . ALA B 1 5 ? 0.841 -4.031 7.234 1 98.88 5 ALA B CA 1
ATOM 787 C C . ALA B 1 5 ? 2.168 -4.227 6.504 1 98.88 5 ALA B C 1
ATOM 789 O O . ALA B 1 5 ? 3.238 -4.023 7.086 1 98.88 5 ALA B O 1
ATOM 790 N N . ILE B 1 6 ? 2.049 -4.621 5.227 1 98.94 6 ILE B N 1
ATOM 791 C CA . ILE B 1 6 ? 3.232 -4.785 4.395 1 98.94 6 ILE B CA 1
ATOM 792 C C . ILE B 1 6 ? 3 -4.133 3.031 1 98.94 6 ILE B C 1
ATOM 794 O O . ILE B 1 6 ? 1.941 -4.316 2.424 1 98.94 6 ILE B O 1
ATOM 798 N N . ILE B 1 7 ? 3.867 -3.307 2.639 1 98.94 7 ILE B N 1
ATOM 799 C CA . ILE B 1 7 ? 4 -2.938 1.232 1 98.94 7 ILE B CA 1
ATOM 800 C C . ILE B 1 7 ? 5.074 -3.797 0.572 1 98.94 7 ILE B C 1
ATOM 802 O O . ILE B 1 7 ? 6.246 -3.74 0.957 1 98.94 7 ILE B O 1
ATOM 806 N N . ALA B 1 8 ? 4.684 -4.543 -0.402 1 98.88 8 ALA B N 1
ATOM 807 C CA . ALA B 1 8 ? 5.625 -5.43 -1.083 1 98.88 8 ALA B CA 1
ATOM 808 C C . ALA B 1 8 ? 5.816 -5.012 -2.537 1 98.88 8 ALA B C 1
ATOM 810 O O . ALA B 1 8 ? 4.867 -4.582 -3.197 1 98.88 8 ALA B O 1
ATOM 811 N N . THR B 1 9 ? 7.02 -5.117 -2.939 1 98.81 9 THR B N 1
ATOM 812 C CA . THR B 1 9 ? 7.367 -5.012 -4.352 1 98.81 9 THR B CA 1
ATOM 813 C C . THR B 1 9 ? 7.684 -6.387 -4.934 1 98.81 9 THR B C 1
ATOM 815 O O . THR B 1 9 ? 8.484 -7.137 -4.375 1 98.81 9 THR B O 1
ATOM 818 N N . ILE B 1 10 ? 7.016 -6.695 -6.012 1 98.81 10 ILE B N 1
ATOM 819 C CA . ILE B 1 10 ? 7.238 -7.922 -6.773 1 98.81 10 ILE B CA 1
ATOM 820 C C . ILE B 1 10 ? 7.883 -7.582 -8.117 1 98.81 10 ILE B C 1
ATOM 822 O O . ILE B 1 10 ? 7.238 -7.008 -8.992 1 98.81 10 ILE B O 1
ATOM 826 N N . ASP B 1 11 ? 9.117 -7.93 -8.227 1 98.81 11 ASP B N 1
ATOM 827 C CA . ASP B 1 11 ? 9.789 -7.812 -9.516 1 98.81 11 ASP B CA 1
ATOM 828 C C . ASP B 1 11 ? 9.539 -9.047 -10.383 1 98.81 11 ASP B C 1
ATOM 830 O O . ASP B 1 11 ? 9.539 -10.172 -9.875 1 98.81 11 ASP B O 1
ATOM 834 N N . VAL B 1 12 ? 9.344 -8.836 -11.617 1 98.75 12 VAL B N 1
ATOM 835 C CA . VAL B 1 12 ? 9.164 -9.93 -12.562 1 98.75 12 VAL B CA 1
ATOM 836 C C . VAL B 1 12 ? 10.094 -9.742 -13.758 1 98.75 12 VAL B C 1
ATOM 838 O O . VAL B 1 12 ? 10.578 -8.633 -14.008 1 98.75 12 VAL B O 1
ATOM 841 N N . ALA B 1 13 ? 10.344 -10.766 -14.5 1 98.38 13 ALA B N 1
ATOM 842 C CA . ALA B 1 13 ? 11.148 -10.68 -15.719 1 98.38 13 ALA B CA 1
ATOM 843 C C . ALA B 1 13 ? 10.461 -9.82 -16.766 1 98.38 13 ALA B C 1
ATOM 845 O O . ALA B 1 13 ? 9.234 -9.734 -16.812 1 98.38 13 ALA B O 1
ATOM 846 N N . PRO B 1 14 ? 11.375 -9.164 -17.531 1 96.81 14 PRO B N 1
ATOM 847 C CA . PRO B 1 14 ? 10.789 -8.328 -18.594 1 96.81 14 PRO B CA 1
ATOM 848 C C . PRO B 1 14 ? 9.773 -9.094 -19.438 1 96.81 14 PRO B C 1
ATOM 850 O O . PRO B 1 14 ? 10.031 -10.227 -19.844 1 96.81 14 PRO B O 1
ATOM 853 N N . GLY B 1 15 ? 8.578 -8.469 -19.562 1 97.62 15 GLY B N 1
ATOM 854 C CA . GLY B 1 15 ? 7.566 -9 -20.469 1 97.62 15 GLY B CA 1
ATOM 855 C C . GLY B 1 15 ? 6.707 -10.078 -19.844 1 97.62 15 GLY B C 1
ATOM 856 O O . GLY B 1 15 ? 5.844 -10.656 -20.5 1 97.62 15 GLY B O 1
ATOM 857 N N . THR B 1 16 ? 6.848 -10.336 -18.562 1 98.31 16 THR B N 1
ATOM 858 C CA . THR B 1 16 ? 6.156 -11.484 -17.984 1 98.31 16 THR B CA 1
ATOM 859 C C . THR B 1 16 ? 5.094 -11.031 -17 1 98.31 16 THR B C 1
ATOM 861 O O . THR B 1 16 ? 4.348 -11.859 -16.453 1 98.31 16 THR B O 1
ATOM 864 N N . ARG B 1 17 ? 4.926 -9.781 -16.812 1 98.5 17 ARG B N 1
ATOM 865 C CA . ARG B 1 17 ? 3.994 -9.289 -15.797 1 98.5 17 ARG B CA 1
ATOM 866 C C . ARG B 1 17 ? 2.588 -9.82 -16.047 1 98.5 17 ARG B C 1
ATOM 868 O O . ARG B 1 17 ? 1.906 -10.25 -15.109 1 98.5 17 ARG B O 1
ATOM 875 N N . ASP B 1 18 ? 2.162 -9.836 -17.266 1 97.94 18 ASP B N 1
ATOM 876 C CA . ASP B 1 18 ? 0.804 -10.242 -17.609 1 97.94 18 ASP B CA 1
ATOM 877 C C . ASP B 1 18 ? 0.583 -11.727 -17.328 1 97.94 18 ASP B C 1
ATOM 879 O O . ASP B 1 18 ? -0.559 -12.172 -17.203 1 97.94 18 ASP B O 1
ATOM 883 N N . LYS B 1 19 ? 1.623 -12.461 -17.297 1 98.5 19 LYS B N 1
ATOM 884 C CA . LYS B 1 19 ? 1.539 -13.883 -16.969 1 98.5 19 LYS B CA 1
ATOM 885 C C . LYS B 1 19 ? 1.524 -14.086 -15.461 1 98.5 19 LYS B C 1
ATOM 887 O O . LYS B 1 19 ? 0.893 -15.023 -14.961 1 98.5 19 LYS B O 1
ATOM 892 N N . VAL B 1 20 ? 2.146 -13.203 -14.781 1 98.81 20 VAL B N 1
ATOM 893 C CA . VAL B 1 20 ? 2.287 -13.344 -13.336 1 98.81 20 VAL B CA 1
ATOM 894 C C . VAL B 1 20 ? 1.037 -12.812 -12.641 1 98.81 20 VAL B C 1
ATOM 896 O O . VAL B 1 20 ? 0.608 -13.352 -11.617 1 98.81 20 VAL B O 1
ATOM 899 N N . LEU B 1 21 ? 0.418 -11.836 -13.172 1 98.81 21 LEU B N 1
ATOM 900 C CA . LEU B 1 21 ? -0.688 -11.133 -12.531 1 98.81 21 LEU B CA 1
ATOM 901 C C . LEU B 1 21 ? -1.824 -12.102 -12.211 1 98.81 21 LEU B C 1
ATOM 903 O O . LEU B 1 21 ? -2.297 -12.156 -11.07 1 98.81 21 LEU B O 1
ATOM 907 N N . PRO B 1 22 ? -2.291 -12.969 -13.156 1 98.81 22 PRO B N 1
ATOM 908 C CA . PRO B 1 22 ? -3.383 -13.883 -12.805 1 98.81 22 PRO B CA 1
ATOM 909 C C . PRO B 1 22 ? -2.988 -14.883 -11.727 1 98.81 22 PRO B C 1
ATOM 911 O O . PRO B 1 22 ? -3.832 -15.305 -10.93 1 98.81 22 PRO B O 1
ATOM 914 N N . LEU B 1 23 ? -1.723 -15.273 -11.68 1 98.88 23 LEU B N 1
ATOM 915 C CA . LEU B 1 23 ? -1.241 -16.188 -10.641 1 98.88 23 LEU B CA 1
ATOM 916 C C . LEU B 1 23 ? -1.283 -15.516 -9.273 1 98.88 23 LEU B C 1
ATOM 918 O O . LEU B 1 23 ? -1.68 -16.141 -8.289 1 98.88 23 LEU B O 1
ATOM 922 N N . LEU B 1 24 ? -0.895 -14.281 -9.281 1 98.88 24 LEU B N 1
ATOM 923 C CA . LEU B 1 24 ? -0.906 -13.5 -8.055 1 98.88 24 LEU B CA 1
ATOM 924 C C . LEU B 1 24 ? -2.334 -13.273 -7.57 1 98.88 24 LEU B C 1
ATOM 926 O O . LEU B 1 24 ? -2.607 -13.359 -6.371 1 98.88 24 LEU B O 1
ATOM 930 N N . MET B 1 25 ? -3.197 -13.016 -8.508 1 98.88 25 MET B N 1
ATOM 931 C CA . MET B 1 25 ? -4.602 -12.812 -8.164 1 98.88 25 MET B CA 1
ATOM 932 C C . MET B 1 25 ? -5.207 -14.094 -7.594 1 98.88 25 MET B C 1
ATOM 934 O O . MET B 1 25 ? -6.035 -14.039 -6.68 1 98.88 25 MET B O 1
ATOM 938 N N . ALA B 1 26 ? -4.863 -15.219 -8.102 1 98.88 26 ALA B N 1
ATOM 939 C CA . ALA B 1 26 ? -5.309 -16.5 -7.555 1 98.88 26 ALA B CA 1
ATOM 940 C C . ALA B 1 26 ? -4.77 -16.703 -6.141 1 98.88 26 ALA B C 1
ATOM 942 O O . ALA B 1 26 ? -5.5 -17.156 -5.254 1 98.88 26 ALA B O 1
ATOM 943 N N . HIS B 1 27 ? -3.537 -16.344 -5.922 1 98.81 27 HIS B N 1
ATOM 944 C CA . HIS B 1 27 ? -2.926 -16.406 -4.602 1 98.81 27 HIS B CA 1
ATOM 945 C C . HIS B 1 27 ? -3.648 -15.508 -3.611 1 98.81 27 HIS B C 1
ATOM 947 O O . HIS B 1 27 ? -3.936 -15.914 -2.484 1 98.81 27 HIS B O 1
ATOM 953 N N . ARG B 1 28 ? -3.918 -14.312 -4.043 1 98.81 28 ARG B N 1
ATOM 954 C CA . ARG B 1 28 ? -4.707 -13.391 -3.232 1 98.81 28 ARG B CA 1
ATOM 955 C C . ARG B 1 28 ? -6.027 -14.031 -2.811 1 98.81 28 ARG B C 1
ATOM 957 O O . ARG B 1 28 ? -6.387 -14.008 -1.631 1 98.81 28 ARG B O 1
ATOM 964 N N . THR B 1 29 ? -6.723 -14.547 -3.793 1 98.81 29 THR B N 1
ATOM 965 C CA . THR B 1 29 ? -8.039 -15.133 -3.549 1 98.81 29 THR B CA 1
ATOM 966 C C . THR B 1 29 ? -7.945 -16.266 -2.531 1 98.81 29 THR B C 1
ATOM 968 O O . THR B 1 29 ? -8.711 -16.297 -1.565 1 98.81 29 THR B O 1
ATOM 971 N N . ARG B 1 30 ? -7.016 -17.141 -2.676 1 98.81 30 ARG B N 1
ATOM 972 C CA . ARG B 1 30 ? -6.824 -18.25 -1.742 1 98.81 30 ARG B CA 1
ATOM 973 C C . ARG B 1 30 ? -6.461 -17.734 -0.352 1 98.81 30 ARG B C 1
ATOM 975 O O . ARG B 1 30 ? -6.977 -18.234 0.652 1 98.81 30 ARG B O 1
ATOM 982 N N . SER B 1 31 ? -5.531 -16.781 -0.273 1 98.81 31 SER B N 1
ATOM 983 C CA . SER B 1 31 ? -5.062 -16.25 1 1 98.81 31 SER B CA 1
ATOM 984 C C . SER B 1 31 ? -6.207 -15.633 1.797 1 98.81 31 SER B C 1
ATOM 986 O O . SER B 1 31 ? -6.363 -15.922 2.986 1 98.81 31 SER B O 1
ATOM 988 N N . LEU B 1 32 ? -7.039 -14.859 1.117 1 98.62 32 LEU B N 1
ATOM 989 C CA . LEU B 1 32 ? -8.156 -14.195 1.794 1 98.62 32 LEU B CA 1
ATOM 990 C C . LEU B 1 32 ? -9.211 -15.211 2.219 1 98.62 32 LEU B C 1
ATOM 992 O O . LEU B 1 32 ? -9.859 -15.039 3.252 1 98.62 32 LEU B O 1
ATOM 996 N N . LYS B 1 33 ? -9.359 -16.234 1.451 1 98.5 33 LYS B N 1
ATOM 997 C CA . LYS B 1 33 ? -10.367 -17.25 1.722 1 98.5 33 LYS B CA 1
ATOM 998 C C . LYS B 1 33 ? -9.922 -18.188 2.834 1 98.5 33 LYS B C 1
ATOM 1000 O O . LYS B 1 33 ? -10.695 -18.516 3.734 1 98.5 33 LYS B O 1
ATOM 1005 N N . ASP B 1 34 ? -8.711 -18.562 2.842 1 98.44 34 ASP B N 1
ATOM 1006 C CA . ASP B 1 34 ? -8.281 -19.719 3.635 1 98.44 34 ASP B CA 1
ATOM 1007 C C . ASP B 1 34 ? -7.488 -19.266 4.859 1 98.44 34 ASP B C 1
ATOM 1009 O O . ASP B 1 34 ? -7.234 -20.062 5.762 1 98.44 34 ASP B O 1
ATOM 1013 N N . GLU B 1 35 ? -7.102 -18 4.906 1 98.62 35 GLU B N 1
ATOM 1014 C CA . GLU B 1 35 ? -6.277 -17.484 5.996 1 98.62 35 GLU B CA 1
ATOM 1015 C C . GLU B 1 35 ? -7.008 -16.375 6.758 1 98.62 35 GLU B C 1
ATOM 1017 O O . GLU B 1 35 ? -6.93 -15.203 6.391 1 98.62 35 GLU B O 1
ATOM 1022 N N . PRO B 1 36 ? -7.578 -16.734 7.883 1 97.88 36 PRO B N 1
ATOM 1023 C CA . PRO B 1 36 ? -8.406 -15.75 8.594 1 97.88 36 PRO B CA 1
ATOM 1024 C C . PRO B 1 36 ? -7.617 -14.531 9.062 1 97.88 36 PRO B C 1
ATOM 1026 O O . PRO B 1 36 ? -8.188 -13.445 9.219 1 97.88 36 PRO B O 1
ATOM 1029 N N . GLY B 1 37 ? -6.297 -14.695 9.258 1 98.56 37 GLY B N 1
ATOM 1030 C CA . GLY B 1 37 ? -5.48 -13.586 9.727 1 98.56 37 GLY B CA 1
ATOM 1031 C C . GLY B 1 37 ? -5.035 -12.664 8.617 1 98.56 37 GLY B C 1
ATOM 1032 O O . GLY B 1 37 ? -4.414 -11.625 8.867 1 98.56 37 GLY B O 1
ATOM 1033 N N . THR B 1 38 ? -5.227 -13.047 7.352 1 98.81 38 THR B N 1
ATOM 1034 C CA . THR B 1 38 ? -5.027 -12.148 6.215 1 98.81 38 THR B CA 1
ATOM 1035 C C . THR B 1 38 ? -6.246 -11.258 6.016 1 98.81 38 THR B C 1
ATOM 1037 O O . THR B 1 38 ? -7.285 -11.711 5.527 1 98.81 38 THR B O 1
ATOM 1040 N N . LEU B 1 39 ? -6.141 -10.016 6.332 1 98.69 39 LEU B N 1
ATOM 1041 C CA . LEU B 1 39 ? -7.285 -9.117 6.395 1 98.69 39 LEU B CA 1
ATOM 1042 C C . LEU B 1 39 ? -7.461 -8.367 5.078 1 98.69 39 LEU B C 1
ATOM 1044 O O . LEU B 1 39 ? -8.586 -8.141 4.629 1 98.69 39 LEU B O 1
ATOM 1048 N N . GLU B 1 40 ? -6.383 -7.953 4.531 1 98.75 40 GLU B N 1
ATOM 1049 C CA . GLU B 1 40 ? -6.367 -7.27 3.242 1 98.75 40 GLU B CA 1
ATOM 1050 C C . GLU B 1 40 ? -5.223 -7.773 2.365 1 98.75 40 GLU B C 1
ATOM 1052 O O . GLU B 1 40 ? -4.148 -8.102 2.867 1 98.75 40 GLU B O 1
ATOM 1057 N N . PHE B 1 41 ? -5.453 -7.812 1.152 1 98.88 41 PHE B N 1
ATOM 1058 C CA . PHE B 1 41 ? -4.488 -8.203 0.132 1 98.88 41 PHE B CA 1
ATOM 1059 C C . PHE B 1 41 ? -4.781 -7.508 -1.189 1 98.88 41 PHE B C 1
ATOM 1061 O O . PHE B 1 41 ? -5.5 -8.047 -2.037 1 98.88 41 PHE B O 1
ATOM 1068 N N . ASN B 1 42 ? -4.25 -6.332 -1.388 1 98.88 42 ASN B N 1
ATOM 1069 C CA . ASN B 1 42 ? -4.496 -5.512 -2.57 1 98.88 42 ASN B CA 1
ATOM 1070 C C . ASN B 1 42 ? -3.355 -5.629 -3.58 1 98.88 42 ASN B C 1
ATOM 1072 O O . ASN B 1 42 ? -2.193 -5.406 -3.238 1 98.88 42 ASN B O 1
ATOM 1076 N N . VAL B 1 43 ? -3.697 -6.039 -4.754 1 98.94 43 VAL B N 1
ATOM 1077 C CA . VAL B 1 43 ? -2.736 -6.121 -5.852 1 98.94 43 VAL B CA 1
ATOM 1078 C C . VAL B 1 43 ? -2.814 -4.859 -6.707 1 98.94 43 VAL B C 1
ATOM 1080 O O . VAL B 1 43 ? -3.898 -4.469 -7.148 1 98.94 43 VAL B O 1
ATOM 1083 N N . LEU B 1 44 ? -1.658 -4.215 -6.891 1 98.94 44 LEU B N 1
ATOM 1084 C CA . LEU B 1 44 ? -1.551 -2.951 -7.613 1 98.94 44 LEU B CA 1
ATOM 1085 C C . LEU B 1 44 ? -0.617 -3.086 -8.812 1 98.94 44 LEU B C 1
ATOM 1087 O O . LEU B 1 44 ? 0.471 -3.656 -8.695 1 98.94 44 LEU B O 1
ATOM 1091 N N . VAL B 1 45 ? -1.026 -2.547 -9.93 1 98.81 45 VAL B N 1
ATOM 1092 C CA . VAL B 1 45 ? -0.26 -2.605 -11.172 1 98.81 45 VAL B CA 1
ATOM 1093 C C . VAL B 1 45 ? 0.349 -1.237 -11.469 1 98.81 45 VAL B C 1
ATOM 1095 O O . VAL B 1 45 ? -0.345 -0.331 -11.938 1 98.81 45 VAL B O 1
ATOM 1098 N N . PRO B 1 46 ? 1.714 -1.087 -11.258 1 98.81 46 PRO B N 1
ATOM 1099 C CA . PRO B 1 46 ? 2.344 0.195 -11.586 1 98.81 46 PRO B CA 1
ATOM 1100 C C . PRO B 1 46 ? 2.186 0.573 -13.055 1 98.81 46 PRO B C 1
ATOM 1102 O O . PRO B 1 46 ? 2.387 -0.266 -13.938 1 98.81 46 PRO B O 1
ATOM 1105 N N . ARG B 1 47 ? 1.864 1.826 -13.25 1 98.19 47 ARG B N 1
ATOM 1106 C CA . ARG B 1 47 ? 1.576 2.277 -14.602 1 98.19 47 ARG B CA 1
ATOM 1107 C C . ARG B 1 47 ? 2.863 2.596 -15.359 1 98.19 47 ARG B C 1
ATOM 1109 O O . ARG B 1 47 ? 2.904 2.506 -16.594 1 98.19 47 ARG B O 1
ATOM 1116 N N . ASP B 1 48 ? 3.951 2.85 -14.609 1 97.38 48 ASP B N 1
ATOM 1117 C CA . ASP B 1 48 ? 5.145 3.357 -15.281 1 97.38 48 ASP B CA 1
ATOM 1118 C C . ASP B 1 48 ? 6.293 2.354 -15.195 1 97.38 48 ASP B C 1
ATOM 1120 O O . ASP B 1 48 ? 7.441 2.695 -15.469 1 97.38 48 ASP B O 1
ATOM 1124 N N . ASP B 1 49 ? 6.078 1.193 -14.656 1 97.69 49 ASP B N 1
ATOM 1125 C CA . ASP B 1 49 ? 7.094 0.15 -14.555 1 97.69 49 ASP B CA 1
ATOM 1126 C C . ASP B 1 49 ? 6.5 -1.225 -14.852 1 97.69 49 ASP B C 1
ATOM 1128 O O . ASP B 1 49 ? 5.809 -1.806 -14.008 1 97.69 49 ASP B O 1
ATOM 1132 N N . ALA B 1 50 ? 6.816 -1.771 -15.93 1 97.38 50 ALA B N 1
ATOM 1133 C CA . ALA B 1 50 ? 6.199 -3.004 -16.406 1 97.38 50 ALA B CA 1
ATOM 1134 C C . ALA B 1 50 ? 6.867 -4.23 -15.789 1 97.38 50 ALA B C 1
ATOM 1136 O O . ALA B 1 50 ? 6.422 -5.359 -16 1 97.38 50 ALA B O 1
ATOM 1137 N N . ALA B 1 51 ? 7.898 -3.984 -15.016 1 98.12 51 ALA B N 1
ATOM 1138 C CA . ALA B 1 51 ? 8.625 -5.105 -14.43 1 98.12 51 ALA B CA 1
ATOM 1139 C C . ALA B 1 51 ? 8.25 -5.293 -12.961 1 98.12 51 ALA B C 1
ATOM 1141 O O . ALA B 1 51 ? 8.922 -6.02 -12.227 1 98.12 51 ALA B O 1
ATOM 1142 N N . LYS B 1 52 ? 7.148 -4.613 -12.57 1 98.69 52 LYS B N 1
ATOM 1143 C CA . LYS B 1 52 ? 6.82 -4.664 -11.148 1 98.69 52 LYS B CA 1
ATOM 1144 C C . LYS B 1 52 ? 5.32 -4.863 -10.938 1 98.69 52 LYS B C 1
ATOM 1146 O O . LYS B 1 52 ? 4.512 -4.449 -11.766 1 98.69 52 LYS B O 1
ATOM 1151 N N . LEU B 1 53 ? 4.934 -5.492 -9.891 1 98.88 53 LEU B N 1
ATOM 1152 C CA . LEU B 1 53 ? 3.668 -5.426 -9.172 1 98.88 53 LEU B CA 1
ATOM 1153 C C . LEU B 1 53 ? 3.889 -4.965 -7.73 1 98.88 53 LEU B C 1
ATOM 1155 O O . LEU B 1 53 ? 4.992 -5.094 -7.195 1 98.88 53 LEU B O 1
ATOM 1159 N N . LEU B 1 54 ? 2.896 -4.375 -7.148 1 98.94 54 LEU B N 1
ATOM 1160 C CA . LEU B 1 54 ? 2.949 -3.988 -5.742 1 98.94 54 LEU B CA 1
ATOM 1161 C C . LEU B 1 54 ? 1.796 -4.613 -4.965 1 98.94 54 LEU B C 1
ATOM 1163 O O . LEU B 1 54 ? 0.734 -4.883 -5.527 1 98.94 54 LEU B O 1
ATOM 1167 N N . LEU B 1 55 ? 2.07 -4.812 -3.693 1 98.94 55 LEU B N 1
ATOM 1168 C CA . LEU B 1 55 ? 1.04 -5.297 -2.781 1 98.94 55 LEU B CA 1
ATOM 1169 C C . LEU B 1 55 ? 0.901 -4.375 -1.575 1 98.94 55 LEU B C 1
ATOM 1171 O O . LEU B 1 55 ? 1.902 -3.898 -1.036 1 98.94 55 LEU B O 1
ATOM 1175 N N . HIS B 1 56 ? -0.307 -4.105 -1.201 1 98.94 56 HIS B N 1
ATOM 1176 C CA . HIS B 1 56 ? -0.673 -3.658 0.138 1 98.94 56 HIS B CA 1
ATOM 1177 C C . HIS B 1 56 ? -1.401 -4.758 0.906 1 98.94 56 HIS B C 1
ATOM 1179 O O . HIS B 1 56 ? -2.508 -5.152 0.531 1 98.94 56 HIS B O 1
ATOM 1185 N N . GLU B 1 57 ? -0.759 -5.215 1.947 1 98.94 57 GLU B N 1
ATOM 1186 C CA . GLU B 1 57 ? -1.279 -6.328 2.738 1 98.94 57 GLU B CA 1
ATOM 1187 C C . GLU B 1 57 ? -1.46 -5.926 4.199 1 98.94 57 GLU B C 1
ATOM 1189 O O . GLU B 1 57 ? -0.656 -5.168 4.746 1 98.94 57 GLU B O 1
ATOM 1194 N N . VAL B 1 58 ? -2.521 -6.465 4.828 1 98.88 58 VAL B N 1
ATOM 1195 C CA . VAL B 1 58 ? -2.729 -6.277 6.258 1 98.88 58 VAL B CA 1
ATOM 1196 C C . VAL B 1 58 ? -3.039 -7.621 6.914 1 98.88 58 VAL B C 1
ATOM 1198 O O . VAL B 1 58 ? -3.883 -8.375 6.426 1 98.88 58 VAL B O 1
ATOM 1201 N N . TYR B 1 59 ? -2.369 -7.84 7.973 1 98.88 59 TYR B N 1
ATOM 1202 C CA . TYR B 1 59 ? -2.537 -9.047 8.773 1 98.88 59 TYR B CA 1
ATOM 1203 C C . TYR B 1 59 ? -2.982 -8.711 10.188 1 98.88 59 TYR B C 1
ATOM 1205 O O . TYR B 1 59 ? -2.658 -7.641 10.711 1 98.88 59 TYR B O 1
ATOM 1213 N N . GLN B 1 60 ? -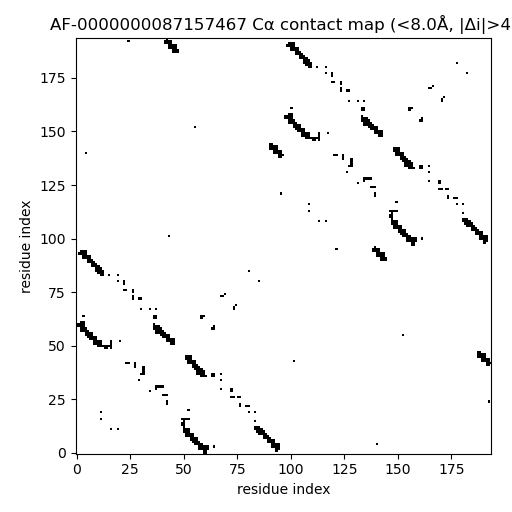3.656 -9.641 10.758 1 98.69 60 GLN B N 1
ATOM 1214 C CA . GLN B 1 60 ? -4.164 -9.477 12.117 1 98.69 60 GLN B CA 1
ATOM 1215 C C . GLN B 1 60 ? -3.029 -9.188 13.102 1 98.69 60 GLN B C 1
ATOM 1217 O O . GLN B 1 60 ? -3.207 -8.422 14.055 1 98.69 60 GLN B O 1
ATOM 1222 N N . ASP B 1 61 ? -1.989 -9.875 12.961 1 98.44 61 ASP B N 1
ATOM 1223 C CA . ASP B 1 61 ? -0.784 -9.711 13.773 1 98.44 61 ASP B CA 1
ATOM 1224 C C . ASP B 1 61 ? 0.406 -10.422 13.133 1 98.44 61 ASP B C 1
ATOM 1226 O O . ASP B 1 61 ? 0.311 -10.914 12.008 1 98.44 61 ASP B O 1
ATOM 1230 N N . GLU B 1 62 ? 1.566 -10.414 13.789 1 97.81 62 GLU B N 1
ATOM 1231 C CA . GLU B 1 62 ? 2.779 -11.023 13.25 1 97.81 62 GLU B CA 1
ATOM 1232 C C . GLU B 1 62 ? 2.615 -12.539 13.102 1 97.81 62 GLU B C 1
ATOM 1234 O O . GLU B 1 62 ? 3.164 -13.133 12.172 1 97.81 62 GLU B O 1
ATOM 1239 N N . ALA B 1 63 ? 1.892 -13.148 13.977 1 98.25 63 ALA B N 1
ATOM 1240 C CA . ALA B 1 63 ? 1.652 -14.586 13.898 1 98.25 63 ALA B CA 1
ATOM 1241 C C . ALA B 1 63 ? 0.854 -14.938 12.648 1 98.25 63 ALA B C 1
ATOM 1243 O O . ALA B 1 63 ? 1.112 -15.961 12.008 1 98.25 63 ALA B O 1
ATOM 1244 N N . ALA B 1 64 ? -0.09 -14.117 12.352 1 98.69 64 ALA B N 1
ATOM 1245 C CA . ALA B 1 64 ? -0.883 -14.32 11.141 1 98.69 64 ALA B CA 1
ATOM 1246 C C . ALA B 1 64 ? -0.007 -14.258 9.891 1 98.69 64 ALA B C 1
ATOM 1248 O O . ALA B 1 64 ? -0.195 -15.031 8.953 1 98.69 64 ALA B O 1
ATOM 1249 N N . PHE B 1 65 ? 0.904 -13.359 9.883 1 98.5 65 PHE B N 1
ATOM 1250 C CA . PHE B 1 65 ? 1.806 -13.258 8.742 1 98.5 65 PHE B CA 1
ATOM 1251 C C . PHE B 1 65 ? 2.717 -14.477 8.664 1 98.5 65 PHE B C 1
ATOM 1253 O O . PHE B 1 65 ? 2.994 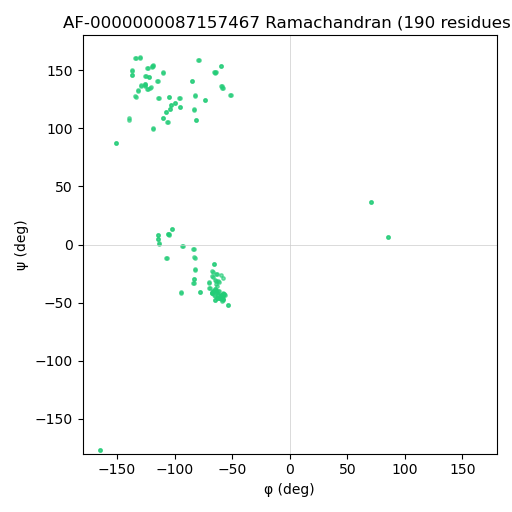-14.984 7.574 1 98.5 65 PHE B O 1
ATOM 1260 N N . GLU B 1 66 ? 3.201 -14.906 9.781 1 98.06 66 GLU B N 1
ATOM 1261 C CA . GLU B 1 66 ? 3.998 -16.125 9.789 1 98.06 66 GLU B CA 1
ATOM 1262 C C . GLU B 1 66 ? 3.217 -17.297 9.211 1 98.06 66 GLU B C 1
ATOM 1264 O O . GLU B 1 66 ? 3.754 -18.078 8.422 1 98.06 66 GLU B O 1
ATOM 1269 N N . ALA B 1 67 ? 1.999 -17.406 9.57 1 98.38 67 ALA B N 1
ATOM 1270 C CA . ALA B 1 67 ? 1.139 -18.453 9 1 98.38 67 ALA B CA 1
ATOM 1271 C C . ALA B 1 67 ? 1.021 -18.297 7.488 1 98.38 67 ALA B C 1
ATOM 1273 O O . ALA B 1 67 ? 1.092 -19.281 6.75 1 98.38 67 ALA B O 1
ATOM 1274 N N . HIS B 1 68 ? 0.847 -17.078 7.043 1 98.69 68 HIS B 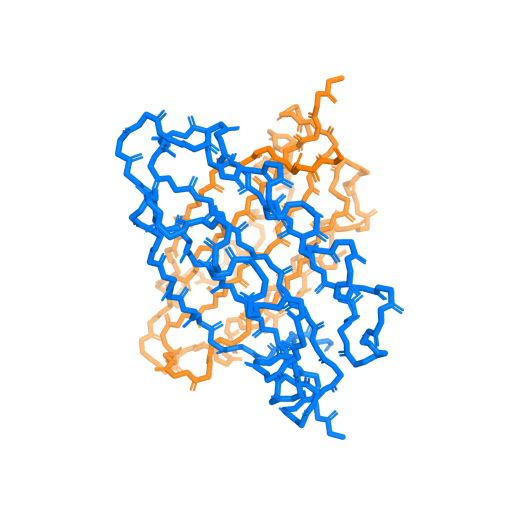N 1
ATOM 1275 C CA . HIS B 1 68 ? 0.741 -16.781 5.621 1 98.69 68 HIS B CA 1
ATOM 1276 C C . HIS B 1 68 ? 1.99 -17.234 4.867 1 98.69 68 HIS B C 1
ATOM 1278 O O . HIS B 1 68 ? 1.892 -17.859 3.814 1 98.69 68 HIS B O 1
ATOM 1284 N N . ARG B 1 69 ? 3.135 -16.953 5.379 1 97.31 69 ARG B N 1
ATOM 1285 C CA . ARG B 1 69 ? 4.402 -17.234 4.711 1 97.31 69 ARG B CA 1
ATOM 1286 C C . ARG B 1 69 ? 4.621 -18.75 4.57 1 97.31 69 ARG B C 1
ATOM 1288 O O . ARG B 1 69 ? 5.461 -19.188 3.783 1 97.31 69 ARG B O 1
ATOM 1295 N N . ASN B 1 70 ? 3.842 -19.469 5.363 1 97.5 70 ASN B N 1
ATOM 1296 C CA . ASN B 1 70 ? 4.008 -20.922 5.363 1 97.5 70 ASN B CA 1
ATOM 1297 C C . ASN B 1 70 ? 2.771 -21.641 4.82 1 97.5 70 ASN B C 1
ATOM 1299 O O . ASN B 1 70 ? 2.668 -22.859 4.895 1 97.5 70 ASN B O 1
ATOM 1303 N N . ALA B 1 71 ? 1.9 -20.969 4.336 1 98.31 71 ALA B N 1
ATOM 1304 C CA . ALA B 1 71 ? 0.631 -21.516 3.865 1 98.31 71 ALA B CA 1
ATOM 1305 C C . ALA B 1 71 ? 0.79 -22.172 2.494 1 98.31 71 ALA B C 1
ATOM 1307 O O . ALA B 1 71 ? 1.712 -21.844 1.746 1 98.31 71 ALA B O 1
ATOM 1308 N N . PRO B 1 72 ? -0.107 -23.062 2.127 1 98.19 72 PRO B N 1
ATOM 1309 C CA . PRO B 1 72 ? -0.041 -23.734 0.824 1 98.19 72 PRO B CA 1
ATOM 1310 C C . PRO B 1 72 ? -0.155 -22.75 -0.345 1 98.19 72 PRO B C 1
ATOM 1312 O O . PRO B 1 72 ? 0.463 -22.969 -1.393 1 98.19 72 PRO B O 1
ATOM 1315 N N . SER B 1 73 ? -0.886 -21.688 -0.16 1 98.62 73 SER B N 1
ATOM 1316 C CA . SER B 1 73 ? -1.152 -20.797 -1.275 1 98.62 73 SER B CA 1
ATOM 1317 C C . SER B 1 73 ? 0.129 -20.125 -1.764 1 98.62 73 SER B C 1
ATOM 1319 O O . SER B 1 73 ? 0.349 -20 -2.971 1 98.62 73 SER B O 1
ATOM 1321 N N . ILE B 1 74 ? 0.951 -19.672 -0.871 1 98.56 74 ILE B N 1
ATOM 1322 C CA . ILE B 1 74 ? 2.166 -19 -1.309 1 98.56 74 ILE B CA 1
ATOM 1323 C C . ILE B 1 74 ? 3.119 -20 -1.944 1 98.56 74 ILE B C 1
ATOM 1325 O O . ILE B 1 74 ? 3.826 -19.688 -2.902 1 98.56 74 ILE B O 1
ATOM 1329 N N . ALA B 1 75 ? 3.178 -21.188 -1.42 1 98.25 75 ALA B N 1
ATOM 1330 C CA . ALA B 1 75 ? 3.971 -22.234 -2.043 1 98.25 75 ALA B CA 1
ATOM 1331 C C . ALA B 1 75 ? 3.506 -22.5 -3.473 1 98.25 75 ALA B C 1
ATOM 1333 O O . ALA B 1 75 ? 4.328 -22.641 -4.383 1 98.25 75 ALA B O 1
ATOM 1334 N N . GLN B 1 76 ? 2.234 -22.562 -3.643 1 98.62 76 GLN B N 1
ATOM 1335 C CA . GLN B 1 76 ? 1.663 -22.766 -4.969 1 98.62 76 GLN B CA 1
ATOM 1336 C C . GLN B 1 76 ? 2.016 -21.609 -5.898 1 98.62 76 GLN B C 1
ATOM 1338 O O . GLN B 1 76 ? 2.389 -21.828 -7.055 1 98.62 76 GLN B O 1
ATOM 1343 N N . PHE B 1 77 ? 1.936 -20.391 -5.461 1 98.88 77 PHE B N 1
ATOM 1344 C CA . PHE B 1 77 ? 2.281 -19.219 -6.254 1 98.88 77 PHE B CA 1
ATOM 1345 C C . PHE B 1 77 ? 3.74 -19.266 -6.691 1 98.88 77 PHE B C 1
ATOM 1347 O O . PHE B 1 77 ? 4.055 -19 -7.852 1 98.88 77 PHE B O 1
ATOM 1354 N N . ARG B 1 78 ? 4.59 -19.594 -5.695 1 98.38 78 ARG B N 1
ATOM 1355 C CA . ARG B 1 78 ? 6.012 -19.703 -6.004 1 98.38 78 ARG B CA 1
ATOM 1356 C C . ARG B 1 78 ? 6.266 -20.734 -7.09 1 98.38 78 ARG B C 1
ATOM 1358 O O . ARG B 1 78 ? 7.043 -20.5 -8.016 1 98.38 78 ARG B O 1
ATOM 1365 N N . LYS B 1 79 ? 5.602 -21.844 -6.992 1 98.56 79 LYS B N 1
ATOM 1366 C CA . LYS B 1 79 ? 5.75 -22.906 -7.984 1 98.56 79 LYS B CA 1
ATOM 1367 C C . LYS B 1 79 ? 5.242 -22.453 -9.352 1 98.56 79 LYS B C 1
ATOM 1369 O O . LYS B 1 79 ? 5.926 -22.625 -10.359 1 98.56 79 LYS B O 1
ATOM 1374 N N . GLU B 1 80 ? 4.086 -21.875 -9.414 1 98.62 80 GLU B N 1
ATOM 1375 C CA . GLU B 1 80 ? 3.432 -21.484 -10.656 1 98.62 80 GLU B CA 1
ATOM 1376 C C . GLU B 1 80 ? 4.199 -20.359 -11.344 1 98.62 80 GLU B C 1
ATOM 1378 O O . GLU B 1 80 ? 4.191 -20.25 -12.57 1 98.62 80 GLU B O 1
ATOM 1383 N N . SER B 1 81 ? 4.906 -19.562 -10.555 1 98.69 81 SER B N 1
ATOM 1384 C CA . SER B 1 81 ? 5.547 -18.375 -11.109 1 98.69 81 SER B CA 1
ATOM 1385 C C . SER B 1 81 ? 7.051 -18.578 -11.258 1 98.69 81 SER B C 1
ATOM 1387 O O . SER B 1 81 ? 7.777 -17.641 -11.586 1 98.69 81 SER B O 1
ATOM 1389 N N . ALA B 1 82 ? 7.555 -19.734 -11.062 1 98 82 ALA B N 1
ATOM 1390 C CA . ALA B 1 82 ? 8.977 -20.047 -10.93 1 98 82 ALA B CA 1
ATOM 1391 C C . ALA B 1 82 ? 9.75 -19.609 -12.172 1 98 82 ALA B C 1
ATOM 1393 O O . ALA B 1 82 ? 10.914 -19.219 -12.086 1 98 82 ALA B O 1
ATOM 1394 N N . GLU B 1 83 ? 9.195 -19.578 -13.289 1 98 83 GLU B N 1
ATOM 1395 C CA . GLU B 1 83 ? 9.914 -19.312 -14.531 1 98 83 GLU B CA 1
ATOM 1396 C C . GLU B 1 83 ? 9.883 -17.812 -14.875 1 98 83 GLU B C 1
ATOM 1398 O O . GLU B 1 83 ? 10.508 -17.391 -15.852 1 98 83 GLU B O 1
ATOM 1403 N N . PHE B 1 84 ? 9.227 -17.031 -14.047 1 98.62 84 PHE B N 1
ATOM 1404 C CA . PHE B 1 84 ? 8.992 -15.648 -14.453 1 98.62 84 PHE B CA 1
ATOM 1405 C C . PHE B 1 84 ? 9.898 -14.703 -13.68 1 98.62 84 PHE B C 1
ATOM 1407 O O . PHE B 1 84 ? 9.672 -13.492 -13.656 1 98.62 84 PHE B O 1
ATOM 1414 N N . GLY B 1 85 ? 10.875 -15.25 -12.914 1 97.81 85 GLY B N 1
ATOM 1415 C CA . GLY B 1 85 ? 11.883 -14.414 -12.289 1 97.81 85 GLY B CA 1
ATOM 1416 C C . GLY B 1 85 ? 11.328 -13.562 -11.156 1 97.81 85 GLY B C 1
ATOM 1417 O O . GLY B 1 85 ? 11.758 -12.422 -10.969 1 97.81 85 GLY B O 1
ATOM 1418 N N . VAL B 1 86 ? 10.422 -14.102 -10.422 1 98.56 86 VAL B N 1
ATOM 1419 C CA . VAL B 1 86 ? 9.734 -13.352 -9.367 1 98.56 86 VAL B CA 1
ATOM 1420 C C . VAL B 1 86 ? 10.68 -13.148 -8.18 1 98.56 86 VAL B C 1
ATOM 1422 O O . VAL B 1 86 ? 11.273 -14.109 -7.688 1 98.56 86 VAL B O 1
ATOM 1425 N N . LYS B 1 87 ? 10.852 -11.922 -7.824 1 98.44 87 LYS B N 1
ATOM 1426 C CA . LYS B 1 87 ? 11.523 -11.516 -6.594 1 98.44 87 LYS B CA 1
ATOM 1427 C C . LYS B 1 87 ? 10.641 -10.594 -5.762 1 98.44 87 LYS B C 1
ATOM 1429 O O . LYS B 1 87 ? 9.961 -9.719 -6.305 1 98.44 87 LYS B O 1
ATOM 1434 N N . VAL B 1 88 ? 10.625 -10.812 -4.469 1 98.31 88 VAL B N 1
ATOM 1435 C CA . VAL B 1 88 ? 9.727 -10.07 -3.598 1 98.31 88 VAL B CA 1
ATOM 1436 C C . VAL B 1 88 ? 10.531 -9.352 -2.512 1 98.31 88 VAL B C 1
ATOM 1438 O O . VAL B 1 88 ? 11.438 -9.938 -1.922 1 98.31 88 VAL B O 1
ATOM 1441 N N . ALA B 1 89 ? 10.258 -8.172 -2.297 1 98.12 89 ALA B N 1
ATOM 1442 C CA . ALA B 1 89 ? 10.773 -7.387 -1.177 1 98.12 89 ALA B CA 1
ATOM 1443 C C . ALA B 1 89 ? 9.648 -6.688 -0.429 1 98.12 89 ALA B C 1
ATOM 1445 O O . ALA B 1 89 ? 8.719 -6.16 -1.048 1 98.12 89 ALA B O 1
ATOM 1446 N N . GLY B 1 90 ? 9.68 -6.703 0.877 1 98.44 90 GLY B N 1
ATOM 1447 C CA . GLY B 1 90 ? 8.594 -6.125 1.658 1 98.44 90 GLY B CA 1
ATOM 1448 C C . GLY B 1 90 ? 9.07 -5.082 2.656 1 98.44 90 GLY B C 1
ATOM 1449 O O . GLY B 1 90 ? 10.164 -5.203 3.209 1 98.44 90 GLY B O 1
ATOM 1450 N N . THR B 1 91 ? 8.297 -4.086 2.877 1 98.81 91 THR B N 1
ATOM 1451 C CA . THR B 1 91 ? 8.43 -3.145 3.982 1 98.81 91 THR B CA 1
ATOM 1452 C C . THR B 1 91 ? 7.391 -3.426 5.062 1 98.81 91 THR B C 1
ATOM 1454 O O . THR B 1 91 ? 6.188 -3.328 4.812 1 98.81 91 THR B O 1
ATOM 1457 N N . TRP B 1 92 ? 7.898 -3.785 6.234 1 98.69 92 TRP B N 1
ATOM 1458 C CA . TRP B 1 92 ? 7.016 -4.086 7.359 1 98.69 92 TRP B CA 1
ATOM 1459 C C . TRP B 1 92 ? 6.586 -2.805 8.07 1 98.69 92 TRP B C 1
ATOM 1461 O O . TRP B 1 92 ? 7.426 -1.989 8.453 1 98.69 92 TRP B O 1
ATOM 1471 N N . CYS B 1 93 ? 5.289 -2.691 8.227 1 98.88 93 CYS B N 1
ATOM 1472 C CA . CYS B 1 93 ? 4.754 -1.45 8.773 1 98.88 93 CYS B CA 1
ATOM 1473 C C . CYS B 1 93 ? 3.721 -1.733 9.859 1 98.88 93 CYS B C 1
ATOM 1475 O O . CYS B 1 93 ? 3.166 -2.832 9.922 1 98.88 93 CYS B O 1
ATOM 1477 N N . THR B 1 94 ? 3.48 -0.759 10.664 1 98.56 94 THR B N 1
ATOM 1478 C CA . THR B 1 94 ? 2.316 -0.682 11.539 1 98.56 94 THR B CA 1
ATOM 1479 C C . THR B 1 94 ? 1.282 0.291 10.977 1 98.56 94 THR B C 1
ATOM 1481 O O . THR B 1 94 ? 1.6 1.447 10.695 1 98.56 94 THR B O 1
ATOM 1484 N N . PRO B 1 95 ? 0.049 -0.212 10.695 1 98.62 95 PRO B N 1
ATOM 1485 C CA . PRO B 1 95 ? -0.967 0.763 10.289 1 98.62 95 PRO B CA 1
ATOM 1486 C C . PRO B 1 95 ? -1.205 1.841 11.344 1 98.62 95 PRO B C 1
ATOM 1488 O O . PRO B 1 95 ? -1.319 1.531 12.539 1 98.62 95 PRO B O 1
ATOM 1491 N N . ALA B 1 96 ? -1.267 3.104 10.812 1 97.62 96 ALA B N 1
ATOM 1492 C CA . ALA B 1 96 ? -1.597 4.191 11.734 1 97.62 96 ALA B CA 1
ATOM 1493 C C . ALA B 1 96 ? -3.105 4.301 11.938 1 97.62 96 ALA B C 1
ATOM 1495 O O . ALA B 1 96 ? -3.863 4.375 10.961 1 97.62 96 ALA B O 1
ATOM 1496 N N . GLU B 1 97 ? -3.668 4.098 13.125 1 89.44 97 GLU B N 1
ATOM 1497 C CA . GLU B 1 97 ? -5.109 4.082 13.344 1 89.44 97 GLU B CA 1
ATOM 1498 C C . GLU B 1 97 ? -5.543 5.234 14.25 1 89.44 97 GLU B C 1
ATOM 1500 O O . GLU B 1 97 ? -4.77 5.688 15.094 1 89.44 97 GLU B O 1
#

Organism: NCBI:txid2511166

Solvent-accessible surface area (backbone atoms only — not comparable to full-atom values): 10070 Å² total; per-residue (Å²): 118,67,49,31,26,33,47,31,42,34,37,32,32,85,87,35,41,80,67,44,48,63,48,50,50,50,32,42,51,46,39,54,72,75,30,86,33,43,73,44,70,45,44,31,39,42,73,87,40,69,40,42,37,36,35,48,33,33,22,52,19,68,67,33,45,54,50,50,78,67,32,70,46,53,56,49,39,51,62,77,38,59,87,40,57,68,43,77,49,72,46,53,21,36,62,65,127,118,68,50,31,28,35,48,30,43,34,37,34,32,86,88,33,42,81,69,43,50,62,49,50,52,52,32,41,52,47,39,55,70,74,30,87,33,41,71,43,71,45,46,30,38,42,72,86,41,68,38,43,38,35,34,48,35,32,22,52,20,68,67,33,45,54,49,50,78,67,32,69,45,53,55,50,38,51,63,75,38,59,88,39,56,68,46,78,49,72,46,54,22,35,63,63,128

InterPro domains:
  IPR007138 Antibiotic biosynthesis monooxygenase domain [PF03992] (5-79)
  IPR007138 Antibiotic biosynthesis monooxygenase domain [PS51725] (4-93)
  IPR011008 Dimeric alpha-beta barrel [SSF54909] (4-84)
  IPR050744 AI-2 Signaling Cycle Isomerase LsrG [PTHR33336] (3-83)

Nearest PDB structures (foldseek):
  8ecx-assembly1_B  TM=8.975E-01  e=7.186E-09  Pseudomonas aeruginosa
  3kkf-assembly1_A  TM=8.959E-01  e=1.767E-07  Bacteroides thetaiotaomicron
  1x7v-assembly3_C  TM=8.981E-01  e=1.203E-07  Pseudomonas aeruginosa
  8ecp-assembly1_B  TM=9.065E-01  e=1.884E-07  Pseudomonas aeruginosa
  3f44-assembly1_A  TM=8.513E-01  e=1.136E-05  Lactobacillus acidophilus NCFM

Radius of gyration: 17.09 Å; Cα contacts (8 Å, |Δi|>4): 397; chains: 2; bounding box: 31×48×40 Å

Foldseek 3Di:
DFKKKKKKKKFWAPPCLVVLVVLVVVLQVCCVVPQVQWDDWDWADDPPDNGIIIIITMGNDPVSVVCSVVDVSVVSSCVSCVVTHIDMDMDMDGDDD/DFKKKKKKKKFWAPPCLVVLVVLVVVLQVCCVVPQVQWDDWDWADDPPDNGIIIIITMGNDPVSVVCSVVDVSVVSSCVSCVVTHIDMDMDMDGDDD